Protein AF-A0AAV2MZD3-F1 (afdb_monomer_lite)

Foldseek 3Di:
DDDAAAQEDEDAPDLVVLQVSCCVFQVDGSLCVLLLLVVLLVDDPVPRDDGRYHAAHAQLNVLVVLLPDPLCVPPPDVVLSVLLSLLVLQLQQDQAPVSNLLSLLLSLLLQQAQAFQFAADDDPQGTNVSSSVVSVVSCVVVVRDDDDPPPPPCPDPPPPDPPDPPPPPPPVVDRPLLVVLCVSNVRSNDTPDRHDHGRPSHRVVSSVVVSSVSSNSSRRHNYSHPDSDGDHCVVVVVVVVCCCVVPPVVDDDDPVSSVVVVVVVVVVVVVVVVVVVVVVVVVVVVVVVVVVVVVVPD

Radius of gyration: 24.19 Å; chains: 1; bounding box: 64×65×63 Å

Structure (mmCIF, N/CA/C/O backbone):
data_AF-A0AAV2MZD3-F1
#
_entry.id   AF-A0AAV2MZD3-F1
#
loop_
_atom_site.group_PDB
_atom_site.id
_atom_site.type_symbol
_atom_site.label_atom_id
_atom_site.label_alt_id
_atom_site.label_comp_id
_atom_site.label_asym_id
_atom_site.label_entity_id
_atom_site.label_seq_id
_atom_site.pdbx_PDB_ins_code
_atom_site.Cartn_x
_atom_site.Cartn_y
_atom_site.Cartn_z
_atom_site.occupancy
_atom_site.B_iso_or_equiv
_atom_site.auth_seq_id
_atom_site.auth_comp_id
_atom_site.auth_asym_id
_atom_site.auth_atom_id
_atom_site.pdbx_PDB_model_num
ATOM 1 N N . MET A 1 1 ? 25.882 -5.722 -30.320 1.00 41.31 1 MET A N 1
ATOM 2 C CA . MET A 1 1 ? 25.749 -5.471 -28.869 1.00 41.31 1 MET A CA 1
ATOM 3 C C . MET A 1 1 ? 24.420 -4.775 -28.632 1.00 41.31 1 MET A C 1
ATOM 5 O O . MET A 1 1 ? 24.124 -3.848 -29.375 1.00 41.31 1 MET A O 1
ATOM 9 N N . GLY A 1 2 ? 23.600 -5.264 -27.700 1.00 67.31 2 GLY A N 1
ATOM 10 C CA . GLY A 1 2 ? 22.309 -4.649 -27.365 1.00 67.31 2 GLY A CA 1
ATOM 11 C C . GLY A 1 2 ? 22.465 -3.462 -26.412 1.00 67.31 2 GLY A C 1
ATOM 12 O O . GLY A 1 2 ? 23.508 -3.315 -25.776 1.00 67.31 2 GLY A O 1
ATOM 13 N N . ALA A 1 3 ? 21.433 -2.621 -26.319 1.00 75.44 3 ALA A N 1
ATOM 14 C CA . ALA A 1 3 ? 21.377 -1.562 -25.314 1.00 75.44 3 ALA A CA 1
ATOM 15 C C . ALA A 1 3 ? 21.432 -2.164 -23.891 1.00 75.44 3 ALA A C 1
ATOM 17 O O . ALA A 1 3 ? 20.870 -3.242 -23.670 1.00 75.44 3 ALA A O 1
ATOM 18 N N . PRO A 1 4 ? 22.104 -1.507 -22.926 1.00 84.56 4 PRO A N 1
ATOM 19 C CA . PRO A 1 4 ? 22.171 -1.993 -21.552 1.00 84.56 4 PRO A CA 1
ATOM 20 C C . PRO A 1 4 ? 20.783 -1.996 -20.902 1.00 84.56 4 PRO A C 1
ATOM 22 O O . PRO A 1 4 ? 19.946 -1.140 -21.201 1.00 84.56 4 PRO A O 1
ATOM 25 N N . LYS A 1 5 ? 20.548 -2.938 -19.979 1.00 88.19 5 LYS A N 1
ATOM 26 C CA . LYS A 1 5 ? 19.310 -2.968 -19.191 1.00 88.19 5 LYS A CA 1
ATOM 27 C C . LYS A 1 5 ? 19.167 -1.661 -18.392 1.00 88.19 5 LYS A C 1
ATOM 29 O O . LYS A 1 5 ? 20.151 -1.207 -17.797 1.00 88.19 5 LYS A O 1
ATOM 34 N N . PRO A 1 6 ? 17.974 -1.045 -18.354 1.00 88.94 6 PRO A N 1
ATOM 35 C CA . PRO A 1 6 ? 17.742 0.131 -17.526 1.00 88.94 6 PRO A CA 1
ATOM 36 C C . PRO A 1 6 ? 17.852 -0.238 -16.042 1.00 88.94 6 PRO A C 1
ATOM 38 O O . PRO A 1 6 ? 17.411 -1.302 -15.627 1.00 88.94 6 PRO A O 1
ATOM 41 N N . LYS A 1 7 ? 18.400 0.652 -15.209 1.00 87.06 7 LYS A N 1
ATOM 42 C CA . LYS A 1 7 ? 18.468 0.415 -13.751 1.00 87.06 7 LYS A CA 1
ATOM 43 C C . LYS A 1 7 ? 17.089 0.455 -13.090 1.00 87.06 7 LYS A C 1
ATOM 45 O O . LYS A 1 7 ? 16.844 -0.246 -12.113 1.00 87.06 7 LYS A O 1
ATOM 50 N N . GLN A 1 8 ? 16.202 1.289 -13.625 1.00 88.31 8 GLN A N 1
ATOM 51 C CA . GLN A 1 8 ? 14.839 1.476 -13.155 1.00 88.31 8 GLN A CA 1
ATOM 52 C C . GLN A 1 8 ? 13.925 1.771 -14.342 1.00 88.31 8 GLN A C 1
ATOM 54 O O . GLN A 1 8 ? 14.316 2.486 -15.266 1.00 88.31 8 GLN A O 1
ATOM 59 N N . VAL A 1 9 ? 12.701 1.259 -14.281 1.00 88.62 9 VAL A N 1
ATOM 60 C CA . VAL A 1 9 ? 11.607 1.582 -15.193 1.00 88.62 9 VAL A CA 1
ATOM 61 C C . VAL A 1 9 ? 10.419 2.059 -14.371 1.00 88.62 9 VAL A C 1
ATOM 63 O O . VAL A 1 9 ? 10.090 1.471 -13.342 1.00 88.62 9 VAL A O 1
ATOM 66 N N . VAL A 1 10 ? 9.788 3.136 -14.831 1.00 86.25 10 VAL A N 1
ATOM 67 C CA . VAL A 1 10 ? 8.536 3.661 -14.282 1.00 86.25 10 VAL A CA 1
ATOM 68 C C . VAL A 1 10 ? 7.456 3.450 -15.330 1.00 86.25 10 VAL A C 1
ATOM 70 O O . VAL A 1 10 ? 7.657 3.798 -16.492 1.00 86.25 10 VAL A O 1
ATOM 73 N N . CYS A 1 11 ? 6.328 2.880 -14.932 1.00 85.31 11 CYS A N 1
ATOM 74 C CA . CYS A 1 11 ? 5.183 2.669 -15.812 1.00 85.31 11 CYS A CA 1
ATOM 75 C C . CYS A 1 11 ? 3.874 2.980 -15.089 1.00 85.31 11 CYS A C 1
ATOM 77 O O . CYS A 1 11 ? 3.843 3.100 -13.864 1.00 85.31 11 CYS A O 1
ATOM 79 N N . ASP A 1 12 ? 2.794 3.129 -15.849 1.00 82.88 12 ASP A N 1
ATOM 80 C CA . ASP A 1 12 ? 1.453 3.149 -15.273 1.00 82.88 12 ASP A CA 1
ATOM 81 C C . ASP A 1 12 ? 1.120 1.787 -14.624 1.00 82.88 12 ASP A C 1
ATOM 83 O O . ASP A 1 12 ? 1.887 0.822 -14.691 1.00 82.88 12 ASP A O 1
ATOM 87 N N . PHE A 1 13 ? -0.044 1.678 -13.985 1.00 82.06 13 PHE A N 1
ATOM 88 C CA . PHE A 1 13 ? -0.451 0.429 -13.335 1.00 82.06 13 PHE A CA 1
ATOM 89 C C . PHE A 1 13 ? -1.022 -0.620 -14.321 1.00 82.06 13 PHE A C 1
ATOM 91 O O . PHE A 1 13 ? -1.832 -1.470 -13.942 1.00 82.06 13 PHE A O 1
ATOM 98 N N . SER A 1 14 ? -0.620 -0.573 -15.601 1.00 84.50 14 SER A N 1
ATOM 99 C CA . SER A 1 14 ? -1.002 -1.545 -16.629 1.00 84.50 14 SER A CA 1
ATOM 100 C C . SER A 1 14 ? -0.315 -2.887 -16.410 1.00 84.50 14 SER A C 1
ATOM 102 O O . SER A 1 14 ? 0.909 -3.021 -16.468 1.00 84.50 14 SER A O 1
ATOM 104 N N . ARG A 1 15 ? -1.125 -3.938 -16.258 1.00 84.06 15 ARG A N 1
ATOM 105 C CA . ARG A 1 15 ? -0.633 -5.314 -16.106 1.00 84.06 15 ARG A CA 1
ATOM 106 C C . ARG A 1 15 ? 0.210 -5.780 -17.286 1.00 84.06 15 ARG A C 1
ATOM 108 O O . ARG A 1 15 ? 1.222 -6.436 -17.070 1.00 84.06 15 ARG A O 1
ATOM 115 N N . ALA A 1 16 ? -0.173 -5.419 -18.510 1.00 84.44 16 ALA A N 1
ATOM 116 C CA . ALA A 1 16 ? 0.577 -5.800 -19.702 1.00 84.44 16 ALA A CA 1
ATOM 117 C C . ALA A 1 16 ? 1.992 -5.199 -19.690 1.00 84.44 16 ALA A C 1
ATOM 119 O O . ALA A 1 16 ? 2.958 -5.899 -19.995 1.00 84.44 16 ALA A O 1
ATOM 120 N N . LEU A 1 17 ? 2.121 -3.931 -19.277 1.00 87.00 17 LEU A N 1
ATOM 121 C CA . LEU A 1 17 ? 3.425 -3.279 -19.155 1.00 87.00 17 LEU A CA 1
ATOM 122 C C . LEU A 1 17 ? 4.250 -3.899 -18.029 1.00 87.00 17 LEU A C 1
ATOM 124 O O . LEU A 1 17 ? 5.398 -4.260 -18.266 1.00 87.00 17 LEU A O 1
ATOM 128 N N . LEU A 1 18 ? 3.668 -4.100 -16.845 1.00 89.44 18 LEU A N 1
ATOM 129 C CA . LEU A 1 18 ? 4.362 -4.719 -15.712 1.00 89.44 18 LEU A CA 1
ATOM 130 C C . LEU A 1 18 ? 4.900 -6.119 -16.053 1.00 89.44 18 LEU A C 1
ATOM 132 O O . LEU A 1 18 ? 6.071 -6.406 -15.794 1.00 89.44 18 LEU A O 1
ATOM 136 N N . CYS A 1 19 ? 4.084 -6.970 -16.684 1.00 88.62 19 CYS A N 1
ATOM 137 C CA . CYS A 1 19 ? 4.516 -8.293 -17.139 1.00 88.62 19 CYS A CA 1
ATOM 138 C C . CYS A 1 19 ? 5.635 -8.193 -18.185 1.00 88.62 19 CYS A C 1
ATOM 140 O O . CYS A 1 19 ? 6.659 -8.865 -18.052 1.00 88.62 19 CYS A O 1
ATOM 142 N N . GLY A 1 20 ? 5.471 -7.330 -19.194 1.00 87.50 20 GLY A N 1
ATOM 143 C CA . GLY A 1 20 ? 6.464 -7.140 -20.251 1.00 87.50 20 GLY A CA 1
ATOM 144 C C . GLY A 1 20 ? 7.811 -6.640 -19.722 1.00 87.50 20 GLY A C 1
ATOM 145 O O . GLY A 1 20 ? 8.848 -7.190 -20.080 1.00 87.50 20 GLY A O 1
ATOM 146 N N . ILE A 1 21 ? 7.801 -5.650 -18.826 1.00 91.00 21 ILE A N 1
ATOM 147 C CA . ILE A 1 21 ? 9.001 -5.079 -18.194 1.00 91.00 21 ILE A CA 1
ATOM 148 C C . ILE A 1 21 ? 9.708 -6.136 -17.338 1.00 91.00 21 ILE A C 1
ATOM 150 O O . ILE A 1 21 ? 10.925 -6.298 -17.444 1.00 91.00 21 ILE A O 1
ATOM 154 N N . SER A 1 22 ? 8.958 -6.874 -16.511 1.00 92.88 22 SER A N 1
ATOM 155 C CA . SER A 1 22 ? 9.524 -7.915 -15.647 1.00 92.88 22 SER A CA 1
ATOM 156 C C . SER A 1 22 ? 10.201 -9.022 -16.449 1.00 92.88 22 SER A C 1
ATOM 158 O O . SER A 1 22 ? 11.348 -9.375 -16.166 1.00 92.88 22 SER A O 1
ATOM 160 N N . LEU A 1 23 ? 9.539 -9.521 -17.494 1.00 91.94 23 LEU A N 1
ATOM 161 C CA . LEU A 1 23 ? 10.100 -10.554 -18.361 1.00 91.94 23 LEU A CA 1
ATOM 162 C C . LEU A 1 23 ? 11.313 -10.036 -19.142 1.00 91.94 23 LEU A C 1
ATOM 164 O O . LEU A 1 23 ? 12.361 -10.677 -19.132 1.00 91.94 23 LEU A O 1
ATOM 168 N N . ALA A 1 24 ? 11.202 -8.862 -19.769 1.00 90.56 24 ALA A N 1
ATOM 169 C CA . ALA A 1 24 ? 12.255 -8.319 -20.624 1.00 90.56 24 ALA A CA 1
ATOM 170 C C . ALA A 1 24 ? 13.539 -7.984 -19.855 1.00 90.56 24 ALA A C 1
ATOM 172 O O . ALA A 1 24 ? 14.641 -8.197 -20.365 1.00 90.56 24 ALA A O 1
ATOM 173 N N . PHE A 1 25 ? 13.414 -7.451 -18.637 1.00 92.69 25 PHE A N 1
ATOM 174 C CA . PHE A 1 25 ? 14.566 -6.915 -17.918 1.00 92.69 25 PHE A CA 1
ATOM 175 C C . PHE A 1 25 ? 15.008 -7.749 -16.718 1.00 92.69 25 PHE A C 1
ATOM 177 O O . PHE A 1 25 ? 16.208 -7.810 -16.455 1.00 92.69 25 PHE A O 1
ATOM 184 N N . ASN A 1 26 ? 14.098 -8.457 -16.049 1.00 91.00 26 ASN A N 1
ATOM 185 C CA . ASN A 1 26 ? 14.417 -9.272 -14.872 1.00 91.00 26 ASN A CA 1
ATOM 186 C C . ASN A 1 26 ? 14.347 -10.785 -15.125 1.00 91.00 26 ASN A C 1
ATOM 188 O O . ASN A 1 26 ? 14.691 -11.550 -14.228 1.00 91.00 26 ASN A O 1
ATOM 192 N N . ASN A 1 27 ? 13.936 -11.221 -16.324 1.00 92.19 27 ASN A N 1
ATOM 193 C CA . ASN A 1 27 ? 13.812 -12.634 -16.698 1.00 92.19 27 ASN A CA 1
ATOM 194 C C . ASN A 1 27 ? 12.954 -13.451 -15.710 1.00 92.19 27 ASN A C 1
ATOM 196 O O . ASN A 1 27 ? 13.280 -14.585 -15.365 1.00 92.19 27 ASN A O 1
ATOM 200 N N . GLN A 1 28 ? 11.871 -12.845 -15.223 1.00 92.19 28 GLN A N 1
ATOM 201 C CA . GLN A 1 28 ? 10.933 -13.470 -14.294 1.00 92.19 28 GLN A CA 1
ATOM 202 C C . GLN A 1 28 ? 9.526 -12.900 -14.466 1.00 92.19 28 GLN A C 1
ATOM 204 O O . GLN A 1 28 ? 9.356 -11.774 -14.949 1.00 92.19 28 GLN A O 1
ATOM 209 N N . THR A 1 29 ? 8.515 -13.663 -14.050 1.00 92.19 29 THR A N 1
ATOM 210 C CA . THR A 1 29 ? 7.134 -13.173 -14.011 1.00 92.19 29 THR A CA 1
ATOM 211 C C . THR A 1 29 ? 7.019 -12.020 -13.018 1.00 92.19 29 THR A C 1
ATOM 213 O O . THR A 1 29 ? 7.800 -11.910 -12.069 1.00 92.19 29 THR A O 1
ATOM 216 N N . ILE A 1 30 ? 6.021 -11.156 -13.209 1.00 91.44 30 ILE A N 1
ATOM 217 C CA . ILE A 1 30 ? 5.775 -10.061 -12.263 1.00 91.44 30 ILE A CA 1
ATOM 218 C C . ILE A 1 30 ? 5.437 -10.591 -10.859 1.00 91.44 30 ILE A C 1
ATOM 220 O O . ILE A 1 30 ? 5.775 -9.954 -9.868 1.00 91.44 30 ILE A O 1
ATOM 224 N N . LYS A 1 31 ? 4.822 -11.779 -10.766 1.00 89.31 31 LYS A N 1
ATOM 225 C CA . LYS A 1 31 ? 4.522 -12.449 -9.495 1.00 89.31 31 LYS A CA 1
ATOM 226 C C . LYS A 1 31 ? 5.806 -12.798 -8.747 1.00 89.31 31 LYS A C 1
ATOM 228 O O . LYS A 1 31 ? 5.973 -12.367 -7.611 1.00 89.31 31 LYS A O 1
ATOM 233 N N . SER A 1 32 ? 6.716 -13.523 -9.399 1.00 90.31 32 SER A N 1
ATOM 234 C CA . SER A 1 32 ? 8.012 -13.881 -8.814 1.00 90.31 32 SER A CA 1
ATOM 235 C C . SER A 1 32 ? 8.831 -12.642 -8.475 1.00 90.31 32 SER A C 1
ATOM 237 O O . SER A 1 32 ? 9.390 -12.576 -7.390 1.00 90.31 32 SER A O 1
ATOM 239 N N . TYR A 1 33 ? 8.809 -11.615 -9.334 1.00 92.25 33 TYR A N 1
ATOM 240 C CA . TYR A 1 33 ? 9.487 -10.347 -9.064 1.00 92.25 33 TYR A CA 1
ATOM 241 C C . TYR A 1 33 ? 9.021 -9.704 -7.755 1.00 92.25 33 TYR A C 1
ATOM 243 O O . TYR A 1 33 ? 9.845 -9.260 -6.954 1.00 92.25 33 TYR A O 1
ATOM 251 N N . VAL A 1 34 ? 7.706 -9.622 -7.542 1.00 92.12 34 VAL A N 1
ATOM 252 C CA . VAL A 1 34 ? 7.133 -8.990 -6.349 1.00 92.12 34 VAL A CA 1
ATOM 253 C C . VAL A 1 34 ? 7.434 -9.809 -5.095 1.00 92.12 34 VAL A C 1
ATOM 255 O O . VAL A 1 34 ? 7.839 -9.229 -4.088 1.00 92.12 34 VAL A O 1
ATOM 258 N N . ASP A 1 35 ? 7.300 -11.134 -5.166 1.00 90.62 35 ASP A N 1
ATOM 259 C CA . ASP A 1 35 ? 7.577 -12.021 -4.033 1.00 90.62 35 ASP A CA 1
ATOM 260 C C . ASP A 1 35 ? 9.069 -12.017 -3.663 1.00 90.62 35 ASP A C 1
ATOM 262 O O . ASP A 1 35 ? 9.425 -11.824 -2.503 1.00 90.62 35 ASP A O 1
ATOM 266 N N . ASP A 1 36 ? 9.967 -12.098 -4.648 1.00 89.69 36 ASP A N 1
ATOM 267 C CA . ASP A 1 36 ? 11.413 -11.969 -4.439 1.00 89.69 36 ASP A CA 1
ATOM 268 C C . ASP A 1 36 ? 11.780 -10.604 -3.856 1.00 89.69 36 ASP A C 1
ATOM 270 O O . ASP A 1 36 ? 12.617 -10.519 -2.951 1.00 89.69 36 ASP A O 1
ATOM 274 N N . SER A 1 37 ? 11.136 -9.535 -4.337 1.00 89.88 37 SER A N 1
ATOM 275 C CA . SER A 1 37 ? 11.336 -8.187 -3.802 1.00 89.88 37 SER A CA 1
ATOM 276 C C . SER A 1 37 ? 10.936 -8.130 -2.333 1.00 89.88 37 SER A C 1
ATOM 278 O O . SER A 1 37 ? 11.718 -7.651 -1.517 1.00 89.88 37 SER A O 1
ATOM 280 N N . PHE A 1 38 ? 9.769 -8.667 -1.974 1.00 91.44 38 PHE A N 1
ATOM 281 C CA . PHE A 1 38 ? 9.307 -8.747 -0.590 1.00 91.44 38 PHE A CA 1
ATOM 282 C C . PHE A 1 38 ? 10.254 -9.578 0.286 1.00 91.44 38 PHE A C 1
ATOM 284 O O . PHE A 1 38 ? 10.741 -9.102 1.313 1.00 91.44 38 PHE A O 1
ATOM 291 N N . ASN A 1 39 ? 10.614 -10.783 -0.158 1.00 88.94 39 ASN A N 1
ATOM 292 C CA . ASN A 1 39 ? 11.535 -11.671 0.550 1.00 88.94 39 ASN A CA 1
ATOM 293 C C . ASN A 1 39 ? 12.917 -11.028 0.754 1.00 88.94 39 ASN A C 1
ATOM 295 O O . ASN A 1 39 ? 13.556 -11.234 1.789 1.00 88.94 39 ASN A O 1
ATOM 299 N N . ALA A 1 40 ? 13.392 -10.225 -0.201 1.00 86.31 40 ALA A N 1
ATOM 300 C CA . ALA A 1 40 ? 14.636 -9.476 -0.062 1.00 86.31 40 ALA A CA 1
ATOM 301 C C . ALA A 1 40 ? 14.550 -8.390 1.026 1.00 86.31 40 ALA A C 1
ATOM 303 O O . ALA A 1 40 ? 15.546 -8.150 1.710 1.00 86.31 40 ALA A O 1
ATOM 304 N N . MET A 1 41 ? 13.386 -7.767 1.247 1.00 85.19 41 MET A N 1
ATOM 305 C CA . MET A 1 41 ? 13.201 -6.758 2.305 1.00 85.19 41 MET A CA 1
ATOM 306 C C . MET A 1 41 ? 13.380 -7.349 3.703 1.00 85.19 41 MET A C 1
ATOM 308 O O . MET A 1 41 ? 13.968 -6.696 4.567 1.00 85.19 41 MET A O 1
ATOM 312 N N . LEU A 1 42 ? 12.930 -8.592 3.896 1.00 82.88 42 LEU A N 1
ATOM 313 C CA . LEU A 1 42 ? 13.018 -9.319 5.165 1.00 82.88 42 LEU A CA 1
ATOM 314 C C . LEU A 1 42 ? 14.444 -9.784 5.495 1.00 82.88 42 LEU A C 1
ATOM 316 O O . LEU A 1 42 ? 14.751 -10.096 6.644 1.00 82.88 42 LEU A O 1
ATOM 320 N N . ARG A 1 43 ? 15.337 -9.830 4.499 1.00 80.62 43 ARG A N 1
ATOM 321 C CA . ARG A 1 43 ? 16.731 -10.236 4.697 1.00 80.62 43 ARG A CA 1
ATOM 322 C C . ARG A 1 43 ? 17.592 -9.074 5.208 1.00 80.62 43 ARG A C 1
ATOM 324 O O . ARG A 1 43 ? 17.372 -7.920 4.811 1.00 80.62 43 ARG A O 1
ATOM 331 N N . PRO A 1 44 ? 18.643 -9.371 6.000 1.00 71.69 44 PRO A N 1
ATOM 332 C CA . PRO A 1 44 ? 19.675 -8.396 6.340 1.00 71.69 44 PRO A CA 1
ATOM 333 C C . PRO A 1 44 ? 20.261 -7.748 5.078 1.00 71.69 44 PRO A C 1
ATOM 335 O O . PRO A 1 44 ? 20.437 -8.416 4.057 1.00 71.69 44 PRO A O 1
ATOM 338 N N . PHE A 1 45 ? 20.598 -6.456 5.153 1.00 63.62 45 PHE A N 1
ATOM 339 C CA . PHE A 1 45 ? 21.007 -5.630 4.004 1.00 63.62 45 PHE A CA 1
ATOM 340 C C . PHE A 1 45 ? 22.099 -6.257 3.112 1.00 63.62 45 PHE A C 1
ATOM 342 O O . PHE A 1 45 ? 22.054 -6.092 1.896 1.00 63.62 45 PHE A O 1
ATOM 349 N N . GLY A 1 46 ? 23.041 -7.014 3.686 1.00 59.03 46 GLY A N 1
ATOM 350 C CA . GLY A 1 46 ? 24.146 -7.646 2.951 1.00 59.03 46 GLY A CA 1
ATOM 351 C C . GLY A 1 46 ? 23.790 -8.908 2.151 1.00 59.03 46 GLY A C 1
ATOM 352 O O . GLY A 1 46 ? 24.605 -9.356 1.354 1.00 59.03 46 GLY A O 1
ATOM 353 N N . ALA A 1 47 ? 22.595 -9.481 2.332 1.00 62.72 47 ALA A N 1
ATOM 354 C CA . ALA A 1 47 ? 22.165 -10.727 1.679 1.00 62.72 47 ALA A CA 1
ATOM 355 C C . ALA A 1 47 ? 21.076 -10.515 0.606 1.00 62.72 47 ALA A C 1
ATOM 357 O O . ALA A 1 47 ? 20.474 -11.476 0.115 1.00 62.72 47 ALA A O 1
ATOM 358 N N . ARG A 1 48 ? 20.779 -9.254 0.263 1.00 69.06 48 ARG A N 1
ATOM 359 C CA . ARG A 1 48 ? 19.711 -8.893 -0.676 1.00 69.06 48 ARG A CA 1
ATOM 360 C C . ARG A 1 48 ? 20.175 -9.083 -2.117 1.00 69.06 48 ARG A C 1
ATOM 362 O O . ARG A 1 48 ? 20.975 -8.297 -2.624 1.00 69.06 48 ARG A O 1
ATOM 369 N N . LYS A 1 49 ? 19.637 -10.094 -2.802 1.00 70.12 49 LYS A N 1
ATOM 370 C CA . LYS A 1 49 ? 19.753 -10.187 -4.262 1.00 70.12 49 LYS A CA 1
ATOM 371 C C . LYS A 1 49 ? 18.890 -9.082 -4.867 1.00 70.12 49 LYS A C 1
ATOM 373 O O . LYS A 1 49 ? 17.681 -9.067 -4.661 1.00 70.12 49 LYS A O 1
ATOM 378 N N . ARG A 1 50 ? 19.516 -8.131 -5.559 1.00 75.25 50 ARG A N 1
ATOM 379 C CA . ARG A 1 50 ? 18.797 -7.033 -6.213 1.00 75.25 50 ARG A CA 1
ATOM 380 C C . ARG A 1 50 ? 18.240 -7.488 -7.559 1.00 75.25 50 ARG A C 1
ATOM 382 O O . ARG A 1 50 ? 18.906 -8.283 -8.226 1.00 75.25 50 ARG A O 1
ATOM 389 N N . PRO A 1 51 ? 17.067 -6.981 -7.967 1.00 86.31 51 PRO A N 1
ATOM 390 C CA . PRO A 1 51 ? 16.624 -7.138 -9.342 1.00 86.31 51 PRO A CA 1
ATOM 391 C C . PRO A 1 51 ? 17.596 -6.428 -10.293 1.00 86.31 51 PRO A C 1
ATOM 393 O O . PRO A 1 51 ? 18.200 -5.414 -9.931 1.00 86.31 51 PRO A O 1
ATOM 396 N N . ASP A 1 52 ? 17.715 -6.948 -11.514 1.00 89.12 52 ASP A N 1
ATOM 397 C CA . ASP A 1 52 ? 18.508 -6.325 -12.583 1.00 89.12 52 ASP A CA 1
ATOM 398 C C . ASP A 1 52 ? 17.953 -4.939 -12.941 1.00 89.12 52 ASP A C 1
ATOM 400 O O . ASP A 1 52 ? 18.701 -3.992 -13.193 1.00 89.12 52 ASP A O 1
ATOM 404 N N . THR A 1 53 ? 16.624 -4.825 -12.935 1.00 90.56 53 THR A N 1
ATOM 405 C CA . THR A 1 53 ? 15.884 -3.601 -13.214 1.00 90.56 53 THR A CA 1
ATOM 406 C C . THR A 1 53 ? 14.783 -3.426 -12.187 1.00 90.56 53 THR A C 1
ATOM 408 O O . THR A 1 53 ? 13.867 -4.239 -12.078 1.00 90.56 53 THR A O 1
ATOM 411 N N . ILE A 1 54 ? 14.829 -2.310 -11.475 1.00 90.19 54 ILE A N 1
ATOM 412 C CA . ILE A 1 54 ? 13.762 -1.899 -10.572 1.00 90.19 54 ILE A CA 1
ATOM 413 C C . ILE A 1 54 ? 12.514 -1.533 -11.382 1.00 90.19 54 ILE A C 1
ATOM 415 O O . ILE A 1 54 ? 12.584 -0.714 -12.297 1.00 90.19 54 ILE A O 1
ATOM 419 N N . ILE A 1 55 ? 11.361 -2.067 -10.998 1.00 91.12 55 ILE A N 1
ATOM 420 C CA . ILE A 1 55 ? 10.059 -1.705 -11.564 1.00 91.12 55 ILE A CA 1
ATOM 421 C C . ILE A 1 55 ? 9.324 -0.805 -10.575 1.00 91.12 55 ILE A C 1
ATOM 423 O O . ILE A 1 55 ? 9.148 -1.186 -9.419 1.00 91.12 55 ILE A O 1
ATOM 427 N N . ARG A 1 56 ? 8.882 0.371 -11.031 1.00 89.69 56 ARG A N 1
ATOM 428 C CA . ARG A 1 56 ? 8.028 1.279 -10.261 1.00 89.69 56 ARG A CA 1
ATOM 429 C C . ARG A 1 56 ? 6.743 1.612 -11.000 1.00 89.69 56 ARG A C 1
ATOM 431 O O . ARG A 1 56 ? 6.721 1.758 -12.222 1.00 89.69 56 ARG A O 1
ATOM 438 N N . VAL A 1 57 ? 5.688 1.777 -10.222 1.00 89.31 57 VAL A N 1
ATOM 439 C CA . VAL A 1 57 ? 4.382 2.238 -10.679 1.00 89.31 57 VAL A CA 1
ATOM 440 C C . VAL A 1 57 ? 4.272 3.736 -10.447 1.00 89.31 57 VAL A C 1
ATOM 442 O O . VAL A 1 57 ? 4.738 4.258 -9.433 1.00 89.31 57 VAL A O 1
ATOM 445 N N . ASP A 1 58 ? 3.646 4.419 -11.394 1.00 85.12 58 ASP A N 1
ATOM 446 C CA . ASP A 1 58 ? 3.282 5.816 -11.252 1.00 85.12 58 ASP A CA 1
ATOM 447 C C . ASP A 1 58 ? 2.272 6.003 -10.106 1.00 85.12 58 ASP A C 1
ATOM 449 O O . ASP A 1 58 ? 1.161 5.462 -10.111 1.00 85.12 58 ASP A O 1
ATOM 453 N N . VAL A 1 59 ? 2.674 6.806 -9.121 1.00 83.75 59 VAL A N 1
ATOM 454 C CA . VAL A 1 59 ? 1.876 7.102 -7.928 1.00 83.75 59 VAL A CA 1
ATOM 455 C C . VAL A 1 59 ? 0.590 7.858 -8.265 1.00 83.75 59 VAL A C 1
ATOM 457 O O . VAL A 1 59 ? -0.453 7.557 -7.690 1.00 83.75 59 VAL A O 1
ATOM 460 N N . ALA A 1 60 ? 0.623 8.816 -9.192 1.00 82.88 60 ALA A N 1
ATOM 461 C CA . ALA A 1 60 ? -0.567 9.557 -9.595 1.00 82.88 60 ALA A CA 1
ATOM 462 C C . ALA A 1 60 ? -1.589 8.618 -10.243 1.00 82.88 60 ALA A C 1
ATOM 464 O O . ALA A 1 60 ? -2.762 8.655 -9.875 1.00 82.88 60 ALA A O 1
ATOM 465 N N . HIS A 1 61 ? -1.148 7.702 -11.110 1.00 82.94 61 HIS A N 1
ATOM 466 C CA . HIS A 1 61 ? -2.011 6.660 -11.666 1.00 82.94 61 HIS A CA 1
ATOM 467 C C . HIS A 1 61 ? -2.577 5.730 -10.589 1.00 82.94 61 HIS A C 1
ATOM 469 O O . HIS A 1 61 ? -3.765 5.398 -10.640 1.00 82.94 61 HIS A O 1
ATOM 475 N N . LEU A 1 62 ? -1.770 5.332 -9.599 1.00 86.62 62 LEU A N 1
ATOM 476 C CA . LEU A 1 62 ? -2.243 4.525 -8.473 1.00 86.62 62 LEU A CA 1
ATOM 477 C C . LEU A 1 62 ? -3.331 5.255 -7.676 1.00 86.62 62 LEU A C 1
ATOM 479 O O . LEU A 1 62 ? -4.397 4.688 -7.446 1.00 86.62 62 LEU A O 1
ATOM 483 N N . ILE A 1 63 ? -3.086 6.504 -7.271 1.00 86.56 63 ILE A N 1
ATOM 484 C CA . ILE A 1 63 ? -4.035 7.308 -6.486 1.00 86.56 63 ILE A CA 1
ATOM 485 C C . ILE A 1 63 ? -5.303 7.593 -7.299 1.00 86.56 63 ILE A C 1
ATOM 487 O O . ILE A 1 63 ? -6.417 7.461 -6.795 1.00 86.56 63 ILE A O 1
ATOM 491 N N . HIS A 1 64 ? -5.159 7.886 -8.589 1.00 84.75 64 HIS A N 1
ATOM 492 C CA . HIS A 1 64 ? -6.271 8.083 -9.514 1.00 84.75 64 HIS A CA 1
ATOM 493 C C . HIS A 1 64 ? -7.127 6.813 -9.678 1.00 84.75 64 HIS A C 1
ATOM 495 O O . HIS A 1 64 ? -8.360 6.895 -9.717 1.00 84.75 64 HIS A O 1
ATOM 501 N N . ALA A 1 65 ? -6.500 5.633 -9.730 1.00 87.19 65 ALA A N 1
ATOM 502 C CA . ALA A 1 65 ? -7.198 4.351 -9.721 1.00 87.19 65 ALA A CA 1
ATOM 503 C C . ALA A 1 65 ? -7.872 4.084 -8.366 1.00 87.19 65 ALA A C 1
ATOM 505 O O . ALA A 1 65 ? -9.029 3.663 -8.333 1.00 87.19 65 ALA A O 1
ATOM 506 N N . ALA A 1 66 ? -7.189 4.380 -7.255 1.00 89.44 66 ALA A N 1
ATOM 507 C CA . ALA A 1 66 ? -7.727 4.251 -5.905 1.00 89.44 66 ALA A CA 1
ATOM 508 C C . ALA A 1 66 ? -8.993 5.085 -5.713 1.00 89.44 66 ALA A C 1
ATOM 510 O O . ALA A 1 66 ? -9.988 4.567 -5.216 1.00 89.44 66 ALA A O 1
ATOM 511 N N . CYS A 1 67 ? -9.023 6.324 -6.208 1.00 88.06 67 CYS A N 1
ATOM 512 C CA . CYS A 1 67 ? -10.201 7.193 -6.183 1.00 88.06 67 CYS A CA 1
ATOM 513 C C . CYS A 1 67 ? -11.429 6.634 -6.930 1.00 88.06 67 CYS A C 1
ATOM 515 O O . CYS A 1 67 ? -12.530 7.152 -6.724 1.00 88.06 67 CYS A O 1
ATOM 517 N N . ARG A 1 68 ? -11.271 5.601 -7.770 1.00 88.75 68 ARG A N 1
ATOM 518 C CA . ARG A 1 68 ? -12.338 4.980 -8.580 1.00 88.75 68 ARG A CA 1
ATOM 519 C C . ARG A 1 68 ? -12.705 3.561 -8.159 1.00 88.75 68 ARG A C 1
ATOM 521 O O . ARG A 1 68 ? -13.495 2.909 -8.837 1.00 88.75 68 ARG A O 1
ATOM 528 N N . TRP A 1 69 ? -12.159 3.054 -7.056 1.00 90.56 69 TRP A N 1
ATOM 529 C CA . TRP A 1 69 ? -12.529 1.722 -6.585 1.00 90.56 69 TRP A CA 1
ATOM 530 C C . TRP A 1 69 ? -14.034 1.599 -6.333 1.00 90.56 69 TRP A C 1
ATOM 532 O O . TRP A 1 69 ? -14.700 2.498 -5.820 1.00 90.56 69 TRP A O 1
ATOM 542 N N . ASN A 1 70 ? -14.584 0.437 -6.670 1.00 89.94 70 ASN A N 1
ATOM 543 C CA . ASN A 1 70 ? -16.019 0.190 -6.575 1.00 89.94 70 ASN A CA 1
ATOM 544 C C . ASN A 1 70 ? -16.551 0.182 -5.126 1.00 89.94 70 ASN A C 1
ATOM 546 O O . ASN A 1 70 ? -17.763 0.297 -4.932 1.00 89.94 70 ASN A O 1
ATOM 550 N N . CYS A 1 71 ? -15.681 0.103 -4.110 1.00 89.75 71 CYS A N 1
ATOM 551 C CA . CYS A 1 71 ? -16.066 0.237 -2.705 1.00 89.75 71 CYS A CA 1
ATOM 552 C C . CYS A 1 71 ? -16.657 1.617 -2.379 1.00 89.75 71 CYS A C 1
ATOM 554 O O . CYS A 1 71 ? -17.419 1.718 -1.420 1.00 89.75 71 CYS A O 1
ATOM 556 N N . TRP A 1 72 ? -16.385 2.646 -3.192 1.00 91.50 72 TRP A N 1
ATOM 557 C CA . TRP A 1 72 ? -16.899 4.004 -2.988 1.00 91.50 72 TRP A CA 1
ATOM 558 C C . TRP A 1 72 ? -18.351 4.195 -3.421 1.00 91.50 72 TRP A C 1
ATOM 560 O O . TRP A 1 72 ? -18.996 5.114 -2.930 1.00 91.50 72 TRP A O 1
ATOM 570 N N . LYS A 1 73 ? -18.896 3.319 -4.281 1.00 86.50 73 LYS A N 1
ATOM 571 C CA . LYS A 1 73 ? -20.236 3.481 -4.888 1.00 86.50 73 LYS A CA 1
ATOM 572 C C . LYS A 1 73 ? -21.368 3.663 -3.869 1.00 86.50 73 LYS A C 1
ATOM 574 O O . LYS A 1 73 ? -22.393 4.248 -4.190 1.00 86.50 73 LYS A O 1
ATOM 579 N N . PHE A 1 74 ? -21.194 3.151 -2.650 1.00 80.75 74 PHE A N 1
ATOM 580 C CA . PHE A 1 74 ? -22.203 3.197 -1.585 1.00 80.75 74 PHE A CA 1
ATOM 581 C C . PHE A 1 74 ? -21.787 4.061 -0.388 1.00 80.75 74 PHE A C 1
ATOM 583 O O . PHE A 1 74 ? -22.480 4.083 0.630 1.00 80.75 74 PHE A O 1
ATOM 590 N N . VAL A 1 75 ? -20.652 4.756 -0.482 1.00 87.44 75 VAL A N 1
ATOM 591 C CA . VAL A 1 75 ? -20.152 5.621 0.586 1.00 87.44 75 VAL A CA 1
ATOM 592 C C . VAL A 1 75 ? -20.870 6.963 0.501 1.00 87.44 75 VAL A C 1
ATOM 594 O O . VAL A 1 75 ? -20.666 7.732 -0.431 1.00 87.44 75 VAL A O 1
ATOM 597 N N . ARG A 1 76 ? -21.727 7.241 1.489 1.00 83.06 76 ARG A N 1
ATOM 598 C CA . ARG A 1 76 ? -22.528 8.477 1.541 1.00 83.06 76 ARG A CA 1
ATOM 599 C C . ARG A 1 76 ? -21.698 9.712 1.877 1.00 83.06 76 ARG A C 1
ATOM 601 O O . ARG A 1 76 ? -21.984 10.797 1.387 1.00 83.06 76 ARG A O 1
ATOM 608 N N . HIS A 1 77 ? -20.698 9.547 2.739 1.00 87.00 77 HIS A N 1
ATOM 609 C CA . HIS A 1 77 ? -19.877 10.645 3.230 1.00 87.00 77 HIS A CA 1
ATOM 610 C C . HIS A 1 77 ? -18.530 10.645 2.525 1.00 87.00 77 HIS A C 1
ATOM 612 O O . HIS A 1 77 ? -17.702 9.758 2.730 1.00 87.00 77 HIS A O 1
ATOM 618 N N . TYR A 1 78 ? -18.312 11.677 1.718 1.00 87.69 78 TYR A N 1
ATOM 619 C CA . TYR A 1 78 ? -17.088 11.863 0.952 1.00 87.69 78 TYR A CA 1
ATOM 620 C C . TYR A 1 78 ? -15.814 11.838 1.818 1.00 87.69 78 TYR A C 1
ATOM 622 O O . TYR A 1 78 ? -14.797 11.279 1.410 1.00 87.69 78 TYR A O 1
ATOM 630 N N . SER A 1 79 ? -15.898 12.334 3.055 1.00 88.88 79 SER A N 1
ATOM 631 C CA . SER A 1 79 ? -14.803 12.317 4.032 1.00 88.88 79 SER A CA 1
ATOM 632 C C . SER A 1 79 ? -14.248 10.916 4.322 1.00 88.88 79 SER A C 1
ATOM 634 O O . SER A 1 79 ? -13.063 10.778 4.611 1.00 88.88 79 SER A O 1
ATOM 636 N N . ILE A 1 80 ? -15.065 9.862 4.200 1.00 92.81 80 ILE A N 1
ATOM 637 C CA . ILE A 1 80 ? -14.622 8.470 4.378 1.00 92.81 80 ILE A CA 1
ATOM 638 C C . ILE A 1 80 ? -13.692 8.066 3.227 1.00 92.81 80 ILE A C 1
ATOM 640 O O . ILE A 1 80 ? -12.623 7.500 3.454 1.00 92.81 80 ILE A O 1
ATOM 644 N N . LYS A 1 81 ? -14.070 8.397 1.984 1.00 93.00 81 LYS A N 1
ATOM 645 C CA . LYS A 1 81 ? -13.223 8.181 0.801 1.00 93.00 81 LYS A CA 1
ATOM 646 C C . LYS A 1 81 ? -11.922 8.967 0.934 1.00 93.00 81 LYS A C 1
ATOM 648 O O . LYS A 1 81 ? -10.850 8.409 0.722 1.00 93.00 81 LYS A O 1
ATOM 653 N N . GLU A 1 82 ? -12.014 10.240 1.306 1.00 91.44 82 GLU A N 1
ATOM 654 C CA . GLU A 1 82 ? -10.855 11.113 1.485 1.00 91.44 82 GLU A CA 1
ATOM 655 C C . GLU A 1 82 ? -9.867 10.548 2.513 1.00 91.44 82 GLU A C 1
ATOM 657 O O . GLU A 1 82 ? -8.674 10.440 2.221 1.00 91.44 82 GLU A O 1
ATOM 662 N N . PHE A 1 83 ? -10.364 10.117 3.675 1.00 94.31 83 PHE A N 1
ATOM 663 C CA . PHE A 1 83 ? -9.557 9.484 4.715 1.00 94.31 83 PHE A CA 1
ATOM 664 C C . PHE A 1 83 ? -8.798 8.258 4.187 1.00 94.31 83 PHE A C 1
ATOM 666 O O . PHE A 1 83 ? -7.577 8.173 4.327 1.00 94.31 83 PHE A O 1
ATOM 673 N N . TYR A 1 84 ? -9.488 7.326 3.523 1.00 96.38 84 TYR A N 1
ATOM 674 C CA . TYR A 1 84 ? -8.858 6.092 3.050 1.00 96.38 84 TYR A CA 1
ATOM 675 C C . TYR A 1 84 ? -7.903 6.293 1.878 1.00 96.38 84 TYR A C 1
ATOM 677 O O . TYR A 1 84 ? -6.856 5.646 1.826 1.00 96.38 84 TYR A O 1
ATOM 685 N N . VAL A 1 85 ? -8.208 7.208 0.958 1.00 92.88 85 VAL A N 1
ATOM 686 C CA . VAL A 1 85 ? -7.273 7.552 -0.121 1.00 92.88 85 VAL A CA 1
ATOM 687 C C . VAL A 1 85 ? -6.016 8.212 0.452 1.00 92.88 85 VAL A C 1
ATOM 689 O O . VAL A 1 85 ? -4.912 7.902 0.006 1.00 92.88 85 VAL A O 1
ATOM 692 N N . ARG A 1 86 ? -6.141 9.046 1.492 1.00 92.19 86 ARG A N 1
ATOM 693 C CA . ARG A 1 86 ? -4.978 9.588 2.211 1.00 92.19 86 ARG A CA 1
ATOM 694 C C . ARG A 1 86 ? -4.179 8.510 2.942 1.00 92.19 86 ARG A C 1
ATOM 696 O O . ARG A 1 86 ? -2.959 8.601 2.961 1.00 92.19 86 ARG A O 1
ATOM 703 N N . CYS A 1 87 ? -4.818 7.461 3.460 1.00 96.19 87 CYS A N 1
ATOM 704 C CA . CYS A 1 87 ? -4.103 6.303 4.010 1.00 96.19 87 CYS A CA 1
ATOM 705 C C . CYS A 1 87 ? -3.299 5.550 2.931 1.00 96.19 87 CYS A C 1
ATOM 707 O O . CYS A 1 87 ? -2.186 5.105 3.195 1.00 96.19 87 CYS A O 1
ATOM 709 N N . ILE A 1 88 ? -3.815 5.440 1.700 1.00 95.38 88 ILE A N 1
ATOM 710 C CA . ILE A 1 88 ? -3.051 4.888 0.562 1.00 95.38 88 ILE A CA 1
ATOM 711 C C . ILE A 1 88 ? -1.859 5.783 0.226 1.00 95.38 88 ILE A C 1
ATOM 713 O O . ILE A 1 88 ? -0.754 5.279 0.046 1.00 95.38 88 ILE A O 1
ATOM 717 N N . ALA A 1 89 ? -2.053 7.100 0.186 1.00 90.81 89 ALA A N 1
ATOM 718 C CA . ALA A 1 89 ? -0.957 8.038 -0.036 1.00 90.81 89 ALA A CA 1
ATOM 719 C C . ALA A 1 89 ? 0.106 7.964 1.081 1.00 90.81 89 ALA A C 1
ATOM 721 O O . ALA A 1 89 ? 1.293 7.928 0.774 1.00 90.81 89 ALA A O 1
ATOM 722 N N . LEU A 1 90 ? -0.297 7.820 2.350 1.00 91.31 90 LEU A N 1
ATOM 723 C CA . LEU A 1 90 ? 0.634 7.551 3.453 1.00 91.31 90 LEU A CA 1
ATOM 724 C C . LEU A 1 90 ? 1.470 6.289 3.207 1.00 91.31 90 LEU A C 1
ATOM 726 O O . LEU A 1 90 ? 2.684 6.317 3.381 1.00 91.31 90 LEU A O 1
ATOM 730 N N . MET A 1 91 ? 0.831 5.192 2.784 1.00 95.00 91 MET A N 1
ATOM 731 C CA . MET A 1 91 ? 1.521 3.936 2.472 1.00 95.00 91 MET A CA 1
ATOM 732 C C . MET A 1 91 ? 2.535 4.097 1.330 1.00 95.00 91 MET A C 1
ATOM 734 O O . MET A 1 91 ? 3.606 3.494 1.375 1.00 95.00 91 MET A O 1
ATOM 738 N N . VAL A 1 92 ? 2.221 4.909 0.316 1.00 90.88 92 VAL A N 1
ATOM 739 C CA . VAL A 1 92 ? 3.149 5.224 -0.784 1.00 90.88 92 VAL A CA 1
ATOM 740 C C . VAL A 1 92 ? 4.411 5.918 -0.267 1.00 90.88 92 VAL A C 1
ATOM 742 O O . VAL A 1 92 ? 5.506 5.606 -0.738 1.00 90.88 92 VAL A O 1
ATOM 745 N N . GLU A 1 93 ? 4.266 6.828 0.698 1.00 87.25 93 GLU A N 1
ATOM 746 C CA . GLU A 1 93 ? 5.367 7.600 1.289 1.00 87.25 93 GLU A CA 1
ATOM 747 C C . GLU A 1 93 ? 6.251 6.804 2.258 1.00 87.25 93 GLU A C 1
ATOM 749 O O . GLU A 1 93 ? 7.336 7.257 2.627 1.00 87.25 93 GLU A O 1
ATOM 754 N N . CYS A 1 94 ? 5.836 5.603 2.665 1.00 89.00 94 CYS A N 1
ATOM 755 C CA . CYS A 1 94 ? 6.636 4.774 3.554 1.00 89.00 94 CYS A CA 1
ATOM 756 C C . CYS A 1 94 ? 7.989 4.400 2.919 1.00 89.00 94 CYS A C 1
ATOM 758 O O . CYS A 1 94 ? 8.073 3.861 1.811 1.00 89.00 94 CYS A O 1
ATOM 760 N N . LEU A 1 95 ? 9.066 4.638 3.674 1.00 86.06 95 LEU A N 1
ATOM 761 C CA . LEU A 1 95 ? 10.439 4.274 3.297 1.00 86.06 95 LEU A CA 1
ATOM 762 C C . LEU A 1 95 ? 10.915 2.985 3.977 1.00 86.06 95 LEU A C 1
ATOM 764 O O . LEU A 1 95 ? 11.816 2.305 3.487 1.00 86.06 95 LEU A O 1
ATOM 768 N N . SER A 1 96 ? 10.314 2.638 5.117 1.00 88.25 96 SER A N 1
ATOM 769 C CA . SER A 1 96 ? 10.660 1.442 5.882 1.00 88.25 96 SER A CA 1
ATOM 770 C C . SER A 1 96 ? 9.503 0.453 5.905 1.00 88.25 96 SER A C 1
ATOM 772 O O . SER A 1 96 ? 8.334 0.839 5.894 1.00 88.25 96 SER A O 1
ATOM 774 N N . PHE A 1 97 ? 9.841 -0.834 5.973 1.00 90.62 97 PHE A N 1
ATOM 775 C CA . PHE A 1 97 ? 8.840 -1.893 6.042 1.00 90.62 97 PHE A CA 1
ATOM 776 C C . PHE A 1 97 ? 8.021 -1.818 7.334 1.00 90.62 97 PHE A C 1
ATOM 778 O O . PHE A 1 97 ? 6.814 -2.009 7.297 1.00 90.62 97 PHE A O 1
ATOM 785 N N . SER A 1 98 ? 8.658 -1.456 8.453 1.00 91.56 98 SER A N 1
ATOM 786 C CA . SER A 1 98 ? 7.982 -1.263 9.742 1.00 91.56 98 SER A CA 1
ATOM 787 C C . SER A 1 98 ? 6.936 -0.144 9.682 1.00 91.56 98 SER A C 1
ATOM 789 O O . SER A 1 98 ? 5.801 -0.330 10.118 1.00 91.56 98 SER A O 1
ATOM 791 N N . ASP A 1 99 ? 7.285 0.995 9.076 1.00 92.06 99 ASP A N 1
ATOM 792 C CA . ASP A 1 99 ? 6.353 2.114 8.896 1.00 92.06 99 ASP A CA 1
ATOM 793 C C . ASP A 1 99 ? 5.182 1.719 7.984 1.00 92.06 99 ASP A C 1
ATOM 795 O O . ASP A 1 99 ? 4.023 1.896 8.349 1.00 92.06 99 ASP A O 1
ATOM 799 N N . PHE A 1 100 ? 5.469 1.074 6.849 1.00 94.88 100 PHE A N 1
ATOM 800 C CA . PHE A 1 100 ? 4.431 0.561 5.953 1.00 94.88 100 PHE A CA 1
ATOM 801 C C . PHE A 1 100 ? 3.495 -0.424 6.658 1.00 94.88 100 PHE A C 1
ATOM 803 O O . PHE A 1 100 ? 2.274 -0.294 6.570 1.00 94.88 100 PHE A O 1
ATOM 810 N N . GLN A 1 101 ? 4.061 -1.383 7.395 1.00 95.25 101 GLN A N 1
ATOM 811 C CA . GLN A 1 101 ? 3.306 -2.369 8.158 1.00 95.25 101 GLN A CA 1
ATOM 812 C C . GLN A 1 101 ? 2.402 -1.695 9.193 1.00 95.25 101 GLN A C 1
ATOM 814 O O . GLN A 1 101 ? 1.227 -2.048 9.275 1.00 95.25 101 GLN A O 1
ATOM 819 N N . LYS A 1 102 ? 2.912 -0.702 9.936 1.00 95.31 102 LYS A N 1
ATOM 820 C CA . LYS A 1 102 ? 2.124 0.089 10.890 1.00 95.31 102 LYS A CA 1
ATOM 821 C C . LYS A 1 102 ? 0.940 0.755 10.190 1.00 95.31 102 LYS A C 1
ATOM 823 O O . LYS A 1 102 ? -0.199 0.541 10.596 1.00 95.31 102 LYS A O 1
ATOM 828 N N . ILE A 1 103 ? 1.181 1.535 9.135 1.00 96.88 103 IL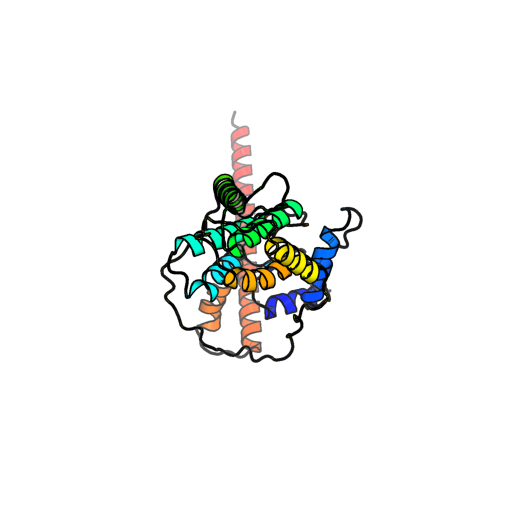E A N 1
ATOM 829 C CA . ILE A 1 103 ? 0.115 2.277 8.442 1.00 96.88 103 ILE A CA 1
ATOM 830 C C . ILE A 1 103 ? -0.919 1.322 7.833 1.00 96.88 103 ILE A C 1
ATOM 832 O O . ILE A 1 103 ? -2.122 1.537 7.999 1.00 96.88 103 ILE A O 1
ATOM 836 N N . PHE A 1 104 ? -0.478 0.244 7.181 1.00 97.69 104 PHE A N 1
ATOM 837 C CA . PHE A 1 104 ? -1.372 -0.757 6.600 1.00 97.69 104 PHE A CA 1
ATOM 838 C C . PHE A 1 104 ? -2.232 -1.449 7.666 1.00 97.69 104 PHE A C 1
ATOM 840 O O . PHE A 1 104 ? -3.454 -1.538 7.509 1.00 97.69 104 PHE A O 1
ATOM 847 N N . TYR A 1 105 ? -1.621 -1.885 8.771 1.00 96.81 105 TYR A N 1
ATOM 848 C CA . TYR A 1 105 ? -2.321 -2.537 9.875 1.00 96.81 105 TYR A CA 1
ATOM 849 C C . TYR A 1 105 ? -3.377 -1.618 10.499 1.00 96.81 105 TYR A C 1
ATOM 851 O O . TYR A 1 105 ? -4.543 -2.002 10.599 1.00 96.81 105 TYR A O 1
ATOM 859 N N . LEU A 1 106 ? -3.010 -0.381 10.850 1.00 97.06 106 LEU A N 1
ATOM 860 C CA . LEU A 1 106 ? -3.946 0.584 11.436 1.00 97.06 106 LEU A CA 1
ATOM 861 C C . LEU A 1 106 ? -5.086 0.925 10.472 1.00 97.06 106 LEU A C 1
ATOM 863 O O . LEU A 1 106 ? -6.237 1.036 10.888 1.00 97.06 106 LEU A O 1
ATOM 867 N N . THR A 1 107 ? -4.791 1.024 9.173 1.00 98.06 107 THR A N 1
ATOM 868 C CA . THR A 1 107 ? -5.814 1.232 8.138 1.00 98.06 107 THR A CA 1
ATOM 869 C C . THR A 1 107 ? -6.812 0.070 8.112 1.00 98.06 107 THR A C 1
ATOM 871 O O . THR A 1 107 ? -8.022 0.294 8.029 1.00 98.06 107 THR A O 1
ATOM 874 N N . CYS A 1 108 ? -6.324 -1.171 8.220 1.00 97.44 108 CYS A N 1
ATOM 875 C CA . CYS A 1 108 ? -7.172 -2.358 8.299 1.00 97.44 108 CYS A CA 1
ATOM 876 C C . CYS A 1 108 ? -8.031 -2.363 9.566 1.00 97.44 108 CYS A C 1
ATOM 878 O O . CYS A 1 108 ? -9.226 -2.619 9.466 1.00 97.44 108 CYS A O 1
ATOM 880 N N . VAL A 1 109 ? -7.461 -2.029 10.729 1.00 95.81 109 VAL A N 1
ATOM 881 C CA . VAL A 1 109 ? -8.200 -1.922 11.999 1.00 95.81 109 VAL A CA 1
ATOM 882 C C . VAL A 1 109 ? -9.366 -0.943 11.855 1.00 95.81 109 VAL A C 1
ATOM 884 O O . VAL A 1 109 ? -10.517 -1.315 12.070 1.00 95.81 109 VAL A O 1
ATOM 887 N N . VAL A 1 110 ? -9.100 0.283 11.398 1.00 96.69 110 VAL A N 1
ATOM 888 C CA . VAL A 1 110 ? -10.140 1.315 11.253 1.00 96.69 110 VAL A CA 1
ATOM 889 C C . VAL A 1 110 ? -11.223 0.902 10.252 1.00 96.69 110 VAL A C 1
ATOM 891 O O . VAL A 1 110 ? -12.375 1.285 10.405 1.00 96.69 110 VAL A O 1
ATOM 894 N N . ALA A 1 111 ? -10.896 0.125 9.220 1.00 96.81 111 ALA A N 1
ATOM 895 C CA . ALA A 1 111 ? -11.876 -0.300 8.221 1.00 96.81 111 ALA A CA 1
ATOM 896 C C . ALA A 1 111 ? -12.656 -1.575 8.584 1.00 96.81 111 ALA A C 1
ATOM 898 O O . ALA A 1 111 ? -13.749 -1.775 8.051 1.00 96.81 111 ALA A O 1
ATOM 899 N N . LEU A 1 112 ? -12.111 -2.445 9.440 1.00 95.69 112 LEU A N 1
ATOM 900 C CA . LEU A 1 112 ? -12.689 -3.757 9.764 1.00 95.69 112 LEU A CA 1
ATOM 901 C C . LEU A 1 112 ? -13.419 -3.796 11.102 1.00 95.69 112 LEU A C 1
ATOM 903 O O . LEU A 1 112 ? -14.234 -4.693 11.298 1.00 95.69 112 LEU A O 1
ATOM 907 N N . GLN A 1 113 ? -13.143 -2.856 12.004 1.00 94.38 113 GLN A N 1
ATOM 908 C CA . GLN A 1 113 ? -13.768 -2.822 13.320 1.00 94.38 113 GLN A CA 1
ATOM 909 C C . GLN A 1 113 ? -15.111 -2.096 13.281 1.00 94.38 113 GLN A C 1
ATOM 911 O O . GLN A 1 113 ? -15.176 -0.932 12.887 1.00 94.38 113 GLN A O 1
ATOM 916 N N . SER A 1 114 ? -16.187 -2.769 13.693 1.00 92.81 114 SER A N 1
ATOM 917 C CA . SER A 1 114 ? -17.537 -2.181 13.744 1.00 92.81 114 SER A CA 1
ATOM 918 C C . SER A 1 114 ? -17.670 -1.090 14.811 1.00 92.81 114 SER A C 1
ATOM 920 O O . SER A 1 114 ? -18.513 -0.202 14.678 1.00 92.81 114 SER A O 1
ATOM 922 N N . TYR A 1 115 ? -16.822 -1.139 15.839 1.00 93.56 115 TYR A N 1
ATOM 923 C CA . TYR A 1 115 ? -16.801 -0.206 16.960 1.00 93.56 115 TYR A CA 1
ATOM 924 C C . TYR A 1 115 ? -15.407 0.413 17.106 1.00 93.56 115 TYR A C 1
ATOM 926 O O . TYR A 1 115 ? -14.399 -0.230 16.807 1.00 93.56 115 TYR A O 1
ATOM 934 N N . GLN A 1 116 ? -15.335 1.684 17.497 1.00 92.69 116 GLN A N 1
ATOM 935 C CA . GLN A 1 116 ? -14.073 2.425 17.568 1.00 92.69 116 GLN A CA 1
ATOM 936 C C . GLN A 1 116 ? -13.359 2.282 18.919 1.00 92.69 116 GLN A C 1
ATOM 938 O O . GLN A 1 116 ? -12.162 2.530 19.012 1.00 92.69 116 GLN A O 1
ATOM 943 N N . ASP A 1 117 ? -14.066 1.843 19.947 1.00 91.38 117 ASP A N 1
ATOM 944 C CA . ASP A 1 117 ? -13.573 1.553 21.294 1.00 91.38 117 ASP A CA 1
ATOM 945 C C . ASP A 1 117 ? -13.124 0.091 21.481 1.00 91.38 117 ASP A C 1
ATOM 947 O O . ASP A 1 117 ? -12.756 -0.296 22.586 1.00 91.38 117 ASP A O 1
ATOM 951 N N . VAL A 1 118 ? -13.088 -0.711 20.406 1.00 86.56 118 VAL A N 1
ATOM 952 C CA . VAL A 1 118 ? -12.516 -2.069 20.436 1.00 86.56 118 VAL A CA 1
ATOM 953 C C . VAL A 1 118 ? -11.052 -2.009 20.840 1.00 86.56 118 VAL A C 1
ATOM 955 O O . VAL A 1 118 ? -10.268 -1.307 20.195 1.00 86.56 118 VAL A O 1
ATOM 958 N N . GLU A 1 119 ? -10.690 -2.799 21.851 1.00 85.56 119 GLU A N 1
ATOM 959 C CA . GLU A 1 119 ? -9.305 -3.002 22.268 1.00 85.56 119 GLU A CA 1
ATOM 960 C C . GLU A 1 119 ? -8.519 -3.767 21.194 1.00 85.56 119 GLU A C 1
ATOM 962 O O . GLU A 1 119 ? -8.919 -4.851 20.750 1.00 85.56 119 GLU A O 1
ATOM 967 N N . ILE A 1 120 ? -7.384 -3.198 20.788 1.00 84.19 120 ILE A N 1
ATOM 968 C CA . ILE A 1 120 ? -6.454 -3.795 19.833 1.00 84.19 120 ILE A CA 1
ATOM 969 C C . ILE A 1 120 ? -5.108 -4.062 20.500 1.00 84.19 120 ILE A C 1
ATOM 971 O O . ILE A 1 120 ? -4.614 -3.276 21.302 1.00 84.19 120 ILE A O 1
ATOM 975 N N . ASP A 1 121 ? -4.479 -5.166 20.112 1.00 78.56 121 ASP A N 1
ATOM 976 C CA . ASP A 1 121 ? -3.150 -5.541 20.597 1.00 78.56 121 ASP A CA 1
ATOM 977 C C . ASP A 1 121 ? -2.069 -5.015 19.653 1.00 78.56 121 ASP A C 1
ATOM 979 O O . ASP A 1 121 ? -1.557 -5.735 18.783 1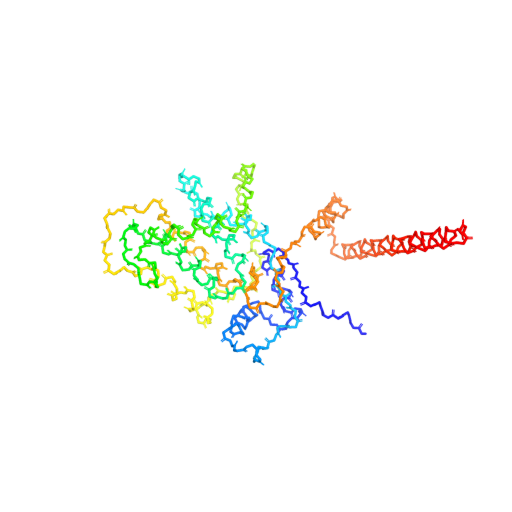.00 78.56 121 ASP A O 1
ATOM 983 N N . TYR A 1 122 ? -1.794 -3.712 19.734 1.00 81.31 122 TYR A N 1
ATOM 984 C CA . TYR A 1 122 ? -0.757 -3.094 18.915 1.00 81.31 122 TYR A CA 1
ATOM 985 C C . TYR A 1 122 ? 0.011 -1.999 19.653 1.00 81.31 122 TYR A C 1
ATOM 987 O O . TYR A 1 122 ? -0.266 -0.808 19.508 1.00 81.31 122 TYR A O 1
ATOM 995 N N . SER A 1 123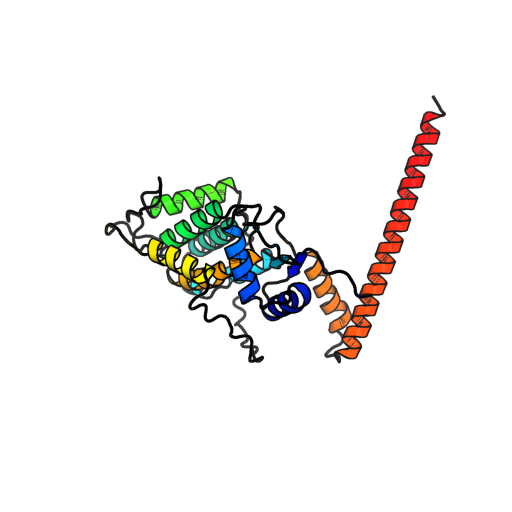 ? 1.082 -2.400 20.344 1.00 82.12 123 SER A N 1
ATOM 996 C CA . SER A 1 123 ? 2.016 -1.463 20.983 1.00 82.12 123 SER A CA 1
ATOM 997 C C . SER A 1 123 ? 1.272 -0.489 21.920 1.00 82.12 123 SER A C 1
ATOM 999 O O . SER A 1 123 ? 0.472 -0.924 22.739 1.00 82.12 123 SER A O 1
ATOM 1001 N N . GLU A 1 124 ? 1.514 0.818 21.799 1.00 78.94 124 GLU A N 1
ATOM 1002 C CA . GLU A 1 124 ? 0.849 1.886 22.563 1.00 78.94 124 GLU A CA 1
ATOM 1003 C C . GLU A 1 124 ? -0.558 2.248 22.047 1.00 78.94 124 GLU A C 1
ATOM 1005 O O . GLU A 1 124 ? -1.234 3.093 22.632 1.00 78.94 124 GLU A O 1
ATOM 1010 N N . ILE A 1 125 ? -1.008 1.656 20.937 1.00 79.81 125 ILE A N 1
ATOM 1011 C CA . ILE A 1 125 ? -2.303 1.965 20.326 1.00 79.81 125 ILE A CA 1
ATOM 1012 C C . ILE A 1 125 ? -3.322 0.974 20.866 1.00 79.81 125 ILE A C 1
ATOM 1014 O O . ILE A 1 125 ? -3.301 -0.200 20.509 1.00 79.81 125 ILE A O 1
ATOM 1018 N N . LEU A 1 126 ? -4.211 1.470 21.723 1.00 82.69 126 LEU A N 1
ATOM 1019 C CA . LEU A 1 126 ? -5.112 0.626 22.501 1.00 82.69 126 LEU A CA 1
ATOM 1020 C C . LEU A 1 126 ? -6.449 0.389 21.809 1.00 82.69 126 LEU A C 1
ATOM 1022 O O . LEU A 1 126 ? -7.044 -0.659 22.017 1.00 82.69 126 LEU A O 1
ATOM 1026 N N . THR A 1 127 ? -6.927 1.326 20.983 1.00 91.25 127 THR A N 1
ATOM 1027 C CA . THR A 1 127 ? -8.251 1.222 20.350 1.00 91.25 127 THR A CA 1
ATOM 1028 C C . THR A 1 127 ? -8.243 1.510 18.849 1.00 91.25 127 THR A C 1
ATOM 1030 O O . THR A 1 127 ? -7.331 2.151 18.317 1.00 91.25 127 THR A O 1
ATOM 1033 N N . ALA A 1 128 ? -9.304 1.111 18.141 1.00 91.50 128 ALA A N 1
ATOM 1034 C CA . ALA A 1 128 ? -9.517 1.522 16.748 1.00 91.50 128 ALA A CA 1
ATOM 1035 C C . ALA A 1 128 ? -9.632 3.058 16.591 1.00 91.50 128 ALA A C 1
ATOM 1037 O O . ALA A 1 128 ? -9.220 3.620 15.572 1.00 91.50 128 ALA A O 1
ATOM 1038 N N . LYS A 1 129 ? -10.114 3.761 17.621 1.00 94.44 129 LYS A N 1
ATOM 1039 C CA . LYS A 1 129 ? -10.132 5.227 17.710 1.00 94.44 129 LYS A CA 1
ATOM 1040 C C . LYS A 1 129 ? -8.721 5.804 17.796 1.00 94.44 129 LYS A C 1
ATOM 1042 O O . LYS A 1 129 ? -8.430 6.794 17.125 1.00 94.44 129 LYS A O 1
ATOM 1047 N N . ASP A 1 130 ? -7.832 5.177 18.560 1.00 94.56 130 ASP A N 1
ATOM 1048 C CA . ASP A 1 130 ? -6.423 5.579 18.635 1.00 94.56 130 ASP A CA 1
ATOM 1049 C C . ASP A 1 130 ? -5.684 5.279 17.328 1.00 94.56 130 ASP A C 1
ATOM 1051 O O . ASP A 1 130 ? -4.878 6.093 16.870 1.00 94.56 130 ASP A O 1
ATOM 1055 N N . ALA A 1 131 ? -6.014 4.164 16.666 1.00 95.31 131 ALA A N 1
ATOM 1056 C CA . ALA A 1 131 ? -5.511 3.851 15.331 1.00 95.31 131 ALA A CA 1
ATOM 1057 C C . ALA A 1 131 ? -5.902 4.941 14.323 1.00 95.31 131 ALA A C 1
ATOM 1059 O O . ALA A 1 131 ? -5.048 5.455 13.598 1.00 95.31 131 ALA A O 1
ATOM 1060 N N . ARG A 1 132 ? -7.173 5.364 14.334 1.00 96.00 132 ARG A N 1
ATOM 1061 C CA . ARG A 1 132 ? -7.661 6.482 13.519 1.00 96.00 132 ARG A CA 1
ATOM 1062 C C . ARG A 1 132 ? -6.903 7.777 13.820 1.00 96.00 132 ARG A C 1
ATOM 1064 O O . ARG A 1 132 ? -6.407 8.399 12.885 1.00 96.00 132 ARG A O 1
ATOM 1071 N N . LYS A 1 133 ? -6.784 8.173 15.093 1.00 95.94 133 LYS A N 1
ATOM 1072 C CA . LYS A 1 133 ? -6.066 9.401 15.493 1.00 95.94 133 LYS A CA 1
ATOM 1073 C C . LYS A 1 133 ? -4.603 9.377 15.060 1.00 95.94 133 LYS A C 1
ATOM 1075 O O . LYS A 1 133 ? -4.076 10.393 14.621 1.00 95.94 133 LYS A O 1
ATOM 1080 N N . THR A 1 134 ? -3.962 8.215 15.158 1.00 95.81 134 THR A N 1
ATOM 1081 C CA . THR A 1 134 ? -2.580 8.017 14.709 1.00 95.81 134 THR A CA 1
ATOM 1082 C C . THR A 1 134 ? -2.469 8.256 13.206 1.00 95.81 134 THR A C 1
ATOM 1084 O O . THR A 1 134 ? -1.604 9.011 12.777 1.00 95.81 134 THR A O 1
ATOM 1087 N N . LEU A 1 135 ? -3.373 7.683 12.405 1.00 95.94 135 LEU A N 1
ATOM 1088 C CA . LEU A 1 135 ? -3.404 7.901 10.956 1.00 95.94 135 LEU A CA 1
ATOM 1089 C C . LEU A 1 135 ? -3.679 9.368 10.599 1.00 95.94 135 LEU A C 1
ATOM 1091 O O . LEU A 1 135 ? -2.981 9.924 9.760 1.00 95.94 135 LEU A O 1
ATOM 1095 N N . GLU A 1 136 ? -4.649 10.019 11.248 1.00 94.62 136 GLU A N 1
ATOM 1096 C CA . GLU A 1 136 ? -4.934 11.449 11.046 1.00 94.62 136 GLU A CA 1
ATOM 1097 C C . GLU A 1 136 ? -3.722 12.327 11.408 1.00 94.62 136 GLU A C 1
ATOM 1099 O O . GLU A 1 136 ? -3.402 13.276 10.687 1.00 94.62 136 GLU A O 1
ATOM 1104 N N . GLY A 1 137 ? -3.008 11.978 12.481 1.00 92.75 137 GLY A N 1
ATOM 1105 C CA . GLY A 1 137 ? -1.758 12.621 12.877 1.00 92.75 137 GLY A CA 1
ATOM 1106 C C . GLY A 1 137 ? -0.660 12.465 11.825 1.00 92.75 137 GLY A C 1
ATOM 1107 O O . GLY A 1 137 ? -0.060 13.458 11.424 1.00 92.75 137 GLY A O 1
ATOM 1108 N N . GLU A 1 138 ? -0.437 11.251 11.319 1.00 91.31 138 GLU A N 1
ATOM 1109 C CA . GLU A 1 138 ? 0.552 10.973 10.264 1.00 91.31 138 GLU A CA 1
ATOM 1110 C C . GLU A 1 138 ? 0.203 11.702 8.954 1.00 91.31 138 GLU A C 1
ATOM 1112 O O . GLU A 1 138 ? 1.081 12.307 8.341 1.00 91.31 138 GLU A O 1
ATOM 1117 N N . ILE A 1 139 ? -1.079 11.722 8.556 1.00 88.06 139 ILE A N 1
ATOM 1118 C CA . ILE A 1 139 ? -1.580 12.491 7.397 1.00 88.06 139 ILE A CA 1
ATOM 1119 C C . ILE A 1 139 ? -1.218 13.972 7.541 1.00 88.06 139 ILE A C 1
ATOM 1121 O O . ILE A 1 139 ? -0.770 14.599 6.579 1.00 88.06 139 ILE A O 1
ATOM 1125 N N . SER A 1 140 ? -1.426 14.526 8.737 1.00 84.56 140 SER A N 1
ATOM 1126 C CA . SER A 1 140 ? -1.152 15.929 9.042 1.00 84.56 140 SER A CA 1
ATOM 1127 C C . SER A 1 140 ? 0.350 16.233 9.026 1.00 84.56 140 SER A C 1
ATOM 1129 O O . SER A 1 140 ? 0.784 17.150 8.331 1.00 84.56 140 SER A O 1
ATOM 1131 N N . VAL A 1 141 ? 1.156 15.426 9.726 1.00 84.00 141 VAL A N 1
ATOM 1132 C CA . VAL A 1 141 ? 2.613 15.611 9.853 1.00 84.00 141 VAL A CA 1
ATOM 1133 C C . VAL A 1 141 ? 3.320 15.489 8.505 1.00 84.00 141 VAL A C 1
ATOM 1135 O O . VAL A 1 141 ? 4.183 16.308 8.196 1.00 84.00 141 VAL A O 1
ATOM 1138 N N . ARG A 1 142 ? 2.941 14.502 7.684 1.00 81.69 142 ARG A N 1
ATOM 1139 C CA . ARG A 1 142 ? 3.512 14.309 6.341 1.00 81.69 142 ARG A CA 1
ATOM 1140 C C . ARG A 1 142 ? 2.912 15.256 5.298 1.00 81.69 142 ARG A C 1
ATOM 1142 O O . ARG A 1 142 ? 3.352 15.273 4.156 1.00 81.69 142 ARG A O 1
ATOM 1149 N N . ALA A 1 143 ? 1.934 16.076 5.696 1.00 80.88 143 ALA A N 1
ATOM 1150 C CA . ALA A 1 143 ? 1.243 17.036 4.844 1.00 80.88 143 ALA A CA 1
ATOM 1151 C C . ALA A 1 143 ? 0.702 16.402 3.549 1.00 80.88 143 ALA A C 1
ATOM 1153 O O . ALA A 1 143 ? 0.825 16.979 2.466 1.00 80.88 143 ALA A O 1
ATOM 1154 N N . ILE A 1 144 ? 0.083 15.222 3.668 1.00 77.56 144 ILE A N 1
ATOM 1155 C CA . ILE A 1 144 ? -0.422 14.443 2.532 1.00 77.56 144 ILE A CA 1
ATOM 1156 C C . ILE A 1 144 ? -1.459 15.251 1.749 1.00 77.56 144 ILE A C 1
ATOM 1158 O O . ILE A 1 144 ? -2.571 15.505 2.222 1.00 77.56 144 ILE A O 1
ATOM 1162 N N . ARG A 1 145 ? -1.114 15.618 0.511 1.00 74.12 145 ARG A N 1
ATOM 1163 C CA . ARG A 1 145 ? -2.013 16.306 -0.422 1.00 74.12 145 ARG A CA 1
ATOM 1164 C C . ARG A 1 145 ? -2.454 15.346 -1.512 1.00 74.12 145 ARG A C 1
ATOM 1166 O O . ARG A 1 145 ? -1.647 14.889 -2.313 1.00 74.12 145 ARG A O 1
ATOM 1173 N N . VAL A 1 146 ? -3.754 15.083 -1.562 1.00 74.31 146 VAL A N 1
ATOM 1174 C CA . VAL A 1 146 ? -4.385 14.350 -2.660 1.00 74.31 146 VAL A CA 1
ATOM 1175 C C . VAL A 1 146 ? -5.325 15.307 -3.372 1.00 74.31 146 VAL A C 1
ATOM 1177 O O . VAL A 1 146 ? -6.246 15.842 -2.756 1.00 74.31 146 VAL A O 1
ATOM 1180 N N . ASN A 1 147 ? -5.086 15.520 -4.665 1.00 70.12 147 ASN A N 1
ATOM 1181 C CA . ASN A 1 147 ? -6.011 16.256 -5.514 1.00 70.12 147 ASN A CA 1
ATOM 1182 C C . ASN A 1 147 ? -7.146 15.316 -5.896 1.00 70.12 147 ASN A C 1
ATOM 1184 O O . ASN A 1 147 ? -6.979 14.410 -6.714 1.00 70.12 147 ASN A O 1
ATOM 1188 N N . PHE A 1 148 ? -8.296 15.524 -5.276 1.00 65.75 148 PHE A N 1
ATOM 1189 C CA . PHE A 1 148 ? -9.506 14.853 -5.689 1.00 65.75 148 PHE A CA 1
ATOM 1190 C C . PHE A 1 148 ? -10.153 15.688 -6.786 1.00 65.75 148 PHE A C 1
ATOM 1192 O O . PHE A 1 148 ? -10.818 16.679 -6.510 1.00 65.75 148 PHE A O 1
ATOM 1199 N N . ASP A 1 149 ? -9.889 15.335 -8.038 1.00 55.41 149 ASP A N 1
ATOM 1200 C CA . ASP A 1 149 ? -10.567 15.979 -9.155 1.00 55.41 149 ASP A CA 1
ATOM 1201 C C . ASP A 1 149 ? -12.027 15.491 -9.188 1.00 55.41 149 ASP A C 1
ATOM 1203 O O . ASP A 1 149 ? -12.304 14.335 -9.515 1.00 55.41 149 ASP A O 1
ATOM 1207 N N . GLU A 1 150 ? -12.954 16.354 -8.767 1.00 47.62 150 GLU A N 1
ATOM 1208 C CA . GLU A 1 150 ? -14.401 16.092 -8.717 1.00 47.62 150 GLU A CA 1
ATOM 1209 C C . GLU A 1 150 ? -15.054 16.080 -10.113 1.00 47.62 150 GLU A C 1
ATOM 1211 O O . GLU A 1 150 ? -16.229 15.745 -10.243 1.00 47.62 150 GLU A O 1
ATOM 1216 N N . SER A 1 151 ? -14.309 16.422 -11.173 1.00 40.28 151 SER A N 1
ATOM 1217 C CA . SER A 1 151 ? -14.851 16.606 -12.527 1.00 40.28 151 SER A CA 1
ATOM 1218 C C . SER A 1 151 ? -14.924 15.335 -13.383 1.00 40.28 151 SER A C 1
ATOM 1220 O O . SER A 1 151 ? -15.550 15.340 -14.446 1.00 40.28 151 SER A O 1
ATOM 1222 N N . ALA A 1 152 ? -14.347 14.219 -12.932 1.00 41.06 152 ALA A N 1
ATOM 1223 C CA . ALA A 1 152 ? -14.531 12.935 -13.598 1.00 41.06 152 ALA A CA 1
ATOM 1224 C C . ALA A 1 152 ? -15.870 12.331 -13.158 1.00 41.06 152 ALA A C 1
ATOM 1226 O O . ALA A 1 152 ? -15.918 11.527 -12.226 1.00 41.06 152 ALA A O 1
ATOM 1227 N N . GLY A 1 153 ? -16.952 12.741 -13.827 1.00 37.00 153 GLY A N 1
ATOM 1228 C CA . GLY A 1 153 ? -18.243 12.064 -13.736 1.00 37.00 153 GLY A CA 1
ATOM 1229 C C . GLY A 1 153 ? -18.085 10.551 -13.900 1.00 37.00 153 GLY A C 1
ATOM 1230 O O . GLY A 1 153 ? -17.103 10.085 -14.486 1.00 37.00 153 GLY A O 1
ATOM 1231 N N . ASP A 1 154 ? -19.047 9.802 -13.358 1.00 39.22 154 ASP A N 1
ATOM 1232 C CA . ASP A 1 154 ? -19.212 8.360 -13.555 1.00 39.22 154 ASP A CA 1
ATOM 1233 C C . ASP A 1 154 ? -19.338 8.043 -15.059 1.00 39.22 154 ASP A C 1
ATOM 1235 O O . ASP A 1 154 ? -20.419 7.785 -15.582 1.00 39.22 154 ASP A O 1
ATOM 1239 N N . GLU A 1 155 ? -18.223 8.079 -15.785 1.00 33.69 155 GLU A N 1
ATOM 1240 C CA . GLU A 1 155 ? -18.086 7.412 -17.065 1.00 33.69 155 GLU A CA 1
ATOM 1241 C C . GLU A 1 155 ? -18.276 5.926 -16.751 1.00 33.69 155 GLU A C 1
ATOM 1243 O O . GLU A 1 155 ? -17.486 5.357 -15.983 1.00 33.69 155 GLU A O 1
ATOM 1248 N N . PRO A 1 156 ? -19.343 5.288 -17.264 1.00 34.19 156 PRO A N 1
ATOM 1249 C CA . PRO A 1 156 ? -19.529 3.867 -17.063 1.00 34.19 156 PRO A CA 1
ATOM 1250 C C . PRO A 1 156 ? -18.274 3.182 -17.585 1.00 34.19 156 PRO A C 1
ATOM 1252 O O . PRO A 1 156 ? -17.902 3.401 -18.740 1.00 34.19 156 PRO A O 1
ATOM 1255 N N . GLU A 1 157 ? -17.633 2.369 -16.737 1.00 38.50 157 GLU A N 1
ATOM 1256 C CA . GLU A 1 157 ? -16.597 1.429 -17.157 1.00 38.50 157 GLU A CA 1
ATOM 1257 C C . GLU A 1 157 ? -17.120 0.722 -18.407 1.00 38.50 157 GLU A C 1
ATOM 1259 O O . GLU A 1 157 ? -17.958 -0.175 -18.326 1.00 38.50 157 GLU A O 1
ATOM 1264 N N . HIS A 1 158 ? -16.684 1.163 -19.587 1.00 28.92 158 HIS A N 1
ATOM 1265 C CA . HIS A 1 158 ? -16.935 0.413 -20.795 1.00 28.92 158 HIS A CA 1
ATOM 1266 C C . HIS A 1 158 ? -16.214 -0.913 -20.580 1.00 28.92 158 HIS A C 1
ATOM 1268 O O . HIS A 1 158 ? -14.995 -0.893 -20.374 1.00 28.92 158 HIS A O 1
ATOM 1274 N N . PRO A 1 159 ? -16.915 -2.059 -20.632 1.00 34.81 159 PRO A N 1
ATOM 1275 C CA . PRO A 1 159 ? -16.283 -3.361 -20.572 1.00 34.81 159 PRO A CA 1
ATOM 1276 C C . PRO A 1 159 ? -15.578 -3.594 -21.910 1.00 34.81 159 PRO A C 1
ATOM 1278 O O . PRO A 1 159 ? -15.964 -4.434 -22.718 1.00 34.81 159 PRO A O 1
ATOM 1281 N N . LYS A 1 160 ? -14.521 -2.826 -22.187 1.00 31.92 160 LYS A N 1
ATOM 1282 C CA . LYS A 1 160 ? -13.551 -3.170 -23.215 1.00 31.92 160 LYS A CA 1
ATOM 1283 C C . LYS A 1 160 ? -12.641 -4.218 -22.610 1.00 31.92 160 LYS A C 1
ATOM 1285 O O . LYS A 1 160 ? -11.560 -3.924 -22.119 1.00 31.92 160 LYS A O 1
ATOM 1290 N N . ALA A 1 161 ? -13.184 -5.432 -22.614 1.00 33.75 161 ALA A N 1
ATOM 1291 C CA . ALA A 1 161 ? -12.478 -6.661 -22.901 1.00 33.75 161 ALA A CA 1
ATOM 1292 C C . ALA A 1 161 ? -10.992 -6.622 -22.517 1.00 33.75 161 ALA A C 1
ATOM 1294 O O . ALA A 1 161 ? -10.111 -6.421 -23.352 1.00 33.75 161 ALA A O 1
ATOM 1295 N N . GLN A 1 162 ? -10.731 -6.938 -21.250 1.00 34.75 162 GLN A N 1
ATOM 1296 C CA . GLN A 1 162 ? -9.620 -7.814 -20.893 1.00 34.75 162 GLN A CA 1
ATOM 1297 C C . GLN A 1 162 ? -9.832 -9.164 -21.603 1.00 34.75 162 GLN A C 1
ATOM 1299 O O . GLN A 1 162 ? -10.189 -10.164 -20.996 1.00 34.75 162 GLN A O 1
ATOM 1304 N N . ALA A 1 163 ? -9.689 -9.170 -22.925 1.00 33.16 163 ALA A N 1
ATOM 1305 C CA . ALA A 1 163 ? -9.611 -10.365 -23.741 1.00 33.16 163 ALA A CA 1
ATOM 1306 C C . ALA A 1 163 ? -8.193 -10.423 -24.310 1.00 33.16 163 ALA A C 1
ATOM 1308 O O . ALA A 1 163 ? -7.960 -10.208 -25.492 1.00 33.16 163 ALA A O 1
ATOM 1309 N N . MET A 1 164 ? -7.240 -10.683 -23.421 1.00 30.25 164 MET A N 1
ATOM 1310 C CA . MET A 1 164 ? -6.134 -11.583 -23.717 1.00 30.25 164 MET A CA 1
ATOM 1311 C C . MET A 1 164 ? -5.998 -12.495 -22.506 1.00 30.25 164 MET A C 1
ATOM 1313 O O . MET A 1 164 ? -5.504 -12.115 -21.446 1.00 30.25 164 MET A O 1
ATOM 1317 N N . THR A 1 165 ? -6.566 -13.679 -22.682 1.00 34.78 165 THR A N 1
ATOM 1318 C CA . THR A 1 165 ? -6.347 -14.879 -21.890 1.00 34.78 165 THR A CA 1
ATOM 1319 C C . THR A 1 165 ? -4.840 -15.105 -21.693 1.00 34.78 165 THR A C 1
ATOM 1321 O O . THR A 1 165 ? -4.059 -14.825 -22.599 1.00 34.78 165 THR A O 1
ATOM 1324 N N . GLU A 1 166 ? -4.480 -15.628 -20.514 1.00 32.94 166 GLU A N 1
ATOM 1325 C CA . GLU A 1 166 ? -3.132 -16.054 -20.074 1.00 32.94 166 GLU A CA 1
ATOM 1326 C C . GLU A 1 166 ? -2.195 -14.985 -19.475 1.00 32.94 166 GLU A C 1
ATOM 1328 O O . GLU A 1 166 ? -1.032 -14.865 -19.833 1.00 32.94 166 GLU A O 1
ATOM 1333 N N . CYS A 1 167 ? -2.674 -14.251 -18.466 1.00 36.38 167 CYS A N 1
ATOM 1334 C CA . CYS A 1 167 ? -1.837 -13.761 -17.350 1.00 36.38 167 CYS A CA 1
ATOM 1335 C C . CYS A 1 167 ? -2.609 -13.813 -16.010 1.00 36.38 167 CYS A C 1
ATOM 1337 O O . CYS A 1 167 ? -2.386 -12.999 -15.112 1.00 36.38 167 CYS A O 1
ATOM 1339 N N . ASN A 1 168 ? -3.539 -14.767 -15.864 1.00 39.38 168 ASN A N 1
ATOM 1340 C CA . ASN A 1 168 ? -4.245 -15.055 -14.608 1.00 39.38 168 ASN A CA 1
ATOM 1341 C C . ASN A 1 168 ? -3.348 -15.865 -13.647 1.00 39.38 168 ASN A C 1
ATOM 1343 O O . ASN A 1 168 ? -3.708 -16.952 -13.217 1.00 39.38 168 ASN A O 1
ATOM 1347 N N . GLU A 1 169 ? -2.162 -15.354 -13.309 1.00 46.22 169 GLU A N 1
ATOM 1348 C CA . GLU A 1 169 ? -1.242 -16.021 -12.366 1.00 46.22 169 GLU A CA 1
ATOM 1349 C C . GLU A 1 169 ? -1.389 -15.547 -10.907 1.00 46.22 169 GLU A C 1
ATOM 1351 O O . GLU A 1 169 ? -0.637 -15.976 -10.030 1.00 46.22 169 GLU A O 1
ATOM 1356 N N . LEU A 1 170 ? -2.344 -14.663 -10.607 1.00 46.97 170 LEU A N 1
ATOM 1357 C CA . LEU A 1 170 ? -2.500 -14.069 -9.273 1.00 46.97 170 LEU A CA 1
ATOM 1358 C C . LEU A 1 170 ? -3.687 -14.624 -8.481 1.00 46.97 170 LEU A C 1
ATOM 1360 O O . LEU A 1 170 ? -4.293 -13.895 -7.698 1.00 46.97 170 LEU A O 1
ATOM 1364 N N . ASP A 1 171 ? -3.965 -15.921 -8.605 1.00 47.31 171 ASP A N 1
ATOM 1365 C CA . ASP A 1 171 ? -4.440 -16.624 -7.416 1.00 47.31 171 ASP A CA 1
ATOM 1366 C C . ASP A 1 171 ? -3.228 -16.724 -6.474 1.00 47.31 171 ASP A C 1
ATOM 1368 O O . ASP A 1 171 ? -2.252 -17.438 -6.725 1.00 47.31 171 ASP A O 1
ATOM 1372 N N . GLN A 1 172 ? -3.197 -15.844 -5.475 1.00 52.06 172 GLN A N 1
ATOM 1373 C CA . GLN A 1 172 ? -2.071 -15.673 -4.551 1.00 52.06 172 GLN A CA 1
ATOM 1374 C C . GLN A 1 172 ? -2.121 -16.651 -3.378 1.00 52.06 172 GLN A C 1
ATOM 1376 O O . GLN A 1 172 ? -1.587 -16.367 -2.309 1.00 52.06 172 GLN A O 1
ATOM 1381 N N . ASN A 1 173 ? -2.759 -17.801 -3.567 1.00 51.94 173 ASN A N 1
ATOM 1382 C CA . ASN A 1 173 ? -2.667 -18.877 -2.600 1.00 51.94 173 ASN A CA 1
ATOM 1383 C C . ASN A 1 173 ? -1.196 -19.338 -2.542 1.00 51.94 173 ASN A C 1
ATOM 1385 O O . ASN A 1 173 ? -0.683 -19.905 -3.508 1.00 51.94 173 ASN A O 1
ATOM 1389 N N . GLY A 1 174 ? -0.511 -19.030 -1.432 1.00 63.75 174 GLY A N 1
ATOM 1390 C CA . GLY A 1 174 ? 0.829 -19.531 -1.098 1.00 63.75 174 GLY A CA 1
ATOM 1391 C C . GLY A 1 174 ? 2.044 -18.674 -1.494 1.00 63.75 174 GLY A C 1
ATOM 1392 O O . GLY A 1 174 ? 3.132 -19.230 -1.625 1.00 63.75 174 GLY A O 1
ATOM 1393 N N . SER A 1 175 ? 1.903 -17.360 -1.718 1.00 83.94 175 SER A N 1
ATOM 1394 C CA . SER A 1 175 ? 3.061 -16.434 -1.810 1.00 83.94 175 SER A CA 1
ATOM 1395 C C . SER A 1 175 ? 3.358 -15.787 -0.455 1.00 83.94 175 SER A C 1
ATOM 1397 O O . SER A 1 175 ? 2.407 -15.445 0.248 1.00 83.94 175 SER A O 1
ATOM 1399 N N . SER A 1 176 ? 4.624 -15.514 -0.121 1.00 89.56 176 SER A N 1
ATOM 1400 C CA . SER A 1 176 ? 4.994 -15.015 1.214 1.00 89.56 176 SER A CA 1
ATOM 1401 C C . SER A 1 176 ? 4.427 -13.624 1.509 1.00 89.56 176 SER A C 1
ATOM 1403 O O . SER A 1 176 ? 3.991 -13.357 2.629 1.00 89.56 176 SER A O 1
ATOM 1405 N N . ILE A 1 177 ? 4.356 -12.749 0.499 1.00 92.88 177 ILE A N 1
ATOM 1406 C CA . ILE A 1 177 ? 3.682 -11.448 0.630 1.00 92.88 177 ILE A CA 1
ATOM 1407 C C . ILE A 1 177 ? 2.171 -11.605 0.838 1.00 92.88 177 ILE A C 1
ATOM 1409 O O . ILE A 1 177 ? 1.565 -10.839 1.585 1.00 92.88 177 ILE A O 1
ATOM 1413 N N . GLY A 1 178 ? 1.563 -12.601 0.191 1.00 92.31 178 GLY A N 1
ATOM 1414 C CA . GLY A 1 178 ? 0.142 -12.908 0.321 1.00 92.31 178 GLY A CA 1
ATOM 1415 C C . GLY A 1 178 ? -0.195 -13.383 1.729 1.00 92.31 178 GLY A C 1
ATOM 1416 O O . GLY A 1 178 ? -1.069 -12.796 2.364 1.00 92.31 178 GLY A O 1
ATOM 1417 N N . ASP A 1 179 ? 0.571 -14.350 2.233 1.00 93.19 179 ASP A N 1
ATOM 1418 C CA . ASP A 1 179 ? 0.437 -14.877 3.592 1.00 93.19 179 ASP A CA 1
ATOM 1419 C C . ASP A 1 179 ? 0.624 -13.764 4.634 1.00 93.19 179 ASP A C 1
ATOM 1421 O O . ASP A 1 179 ? -0.163 -13.650 5.573 1.00 93.19 179 ASP A O 1
ATOM 1425 N N . TRP A 1 180 ? 1.609 -12.879 4.433 1.00 95.06 180 TRP A N 1
ATOM 1426 C CA . TRP A 1 180 ? 1.823 -11.719 5.302 1.00 95.06 180 TRP A CA 1
ATOM 1427 C C . TRP A 1 180 ? 0.633 -10.747 5.291 1.00 95.06 180 TRP A C 1
ATOM 1429 O O . TRP A 1 180 ? 0.203 -10.290 6.353 1.00 95.06 180 TRP A O 1
ATOM 1439 N N . VAL A 1 181 ? 0.072 -10.432 4.116 1.00 95.88 181 VAL A N 1
ATOM 1440 C CA . VAL A 1 181 ? -1.115 -9.565 4.008 1.00 95.88 181 VAL A CA 1
ATOM 1441 C C . VAL A 1 181 ? -2.309 -10.187 4.724 1.00 95.88 181 VAL A C 1
ATOM 1443 O O . VAL A 1 181 ? -2.987 -9.500 5.493 1.00 95.88 181 VAL A O 1
ATOM 1446 N N . ASP A 1 182 ? -2.556 -11.474 4.497 1.00 94.81 182 ASP A N 1
ATOM 1447 C CA . ASP A 1 182 ? -3.676 -12.188 5.101 1.00 94.81 182 ASP A CA 1
ATOM 1448 C C . ASP A 1 182 ? -3.505 -12.303 6.623 1.00 94.81 182 ASP A C 1
ATOM 1450 O O . ASP A 1 182 ? -4.482 -12.155 7.362 1.00 94.81 182 ASP A O 1
ATOM 1454 N N . GLU A 1 183 ? -2.270 -12.441 7.116 1.00 94.62 183 GLU A N 1
ATOM 1455 C CA . GLU A 1 183 ? -1.949 -12.361 8.541 1.00 94.62 183 GLU A CA 1
ATOM 1456 C C . GLU A 1 183 ? -2.280 -10.977 9.121 1.00 94.62 183 GLU A C 1
ATOM 1458 O O . GLU A 1 183 ? -2.972 -10.895 10.138 1.00 94.62 183 GLU A O 1
ATOM 1463 N N . GLN A 1 184 ? -1.842 -9.879 8.487 1.00 95.12 184 GLN A N 1
ATOM 1464 C CA . GLN A 1 184 ? -2.128 -8.524 8.986 1.00 95.12 184 GLN A CA 1
ATOM 1465 C C . GLN A 1 184 ? -3.636 -8.238 9.009 1.00 95.12 184 GLN A C 1
ATOM 1467 O O . GLN A 1 184 ? -4.156 -7.730 10.004 1.00 95.12 184 GLN A O 1
ATOM 1472 N N . VAL A 1 185 ? -4.355 -8.602 7.942 1.00 95.94 185 VAL A N 1
ATOM 1473 C CA . VAL A 1 185 ? -5.815 -8.445 7.858 1.00 95.94 185 VAL A CA 1
ATOM 1474 C C . VAL A 1 185 ? -6.513 -9.336 8.886 1.00 95.94 185 VAL A C 1
ATOM 1476 O O . VAL A 1 185 ? -7.455 -8.899 9.545 1.00 95.94 185 VAL A O 1
ATOM 1479 N N . GLY A 1 186 ? -6.051 -10.576 9.053 1.00 94.31 186 GLY A N 1
ATOM 1480 C CA . GLY A 1 186 ? -6.568 -11.516 10.041 1.00 94.31 186 GLY A CA 1
ATOM 1481 C C . GLY A 1 186 ? -6.389 -11.006 11.468 1.00 94.31 186 GLY A C 1
ATOM 1482 O O . GLY A 1 186 ? -7.323 -11.081 12.262 1.00 94.31 186 GLY A O 1
ATOM 1483 N N . ARG A 1 187 ? -5.228 -10.424 11.784 1.00 92.75 187 ARG A N 1
ATOM 1484 C CA . ARG A 1 187 ? -4.971 -9.762 13.069 1.00 92.75 187 ARG A CA 1
ATOM 1485 C C . ARG A 1 187 ? -5.879 -8.554 13.274 1.00 92.75 187 ARG A C 1
ATOM 1487 O O . ARG A 1 187 ? -6.494 -8.455 14.325 1.00 92.75 187 ARG A O 1
ATOM 1494 N N . ALA A 1 188 ? -6.029 -7.698 12.264 1.00 92.75 188 ALA A N 1
ATOM 1495 C CA . ALA A 1 188 ? -6.871 -6.505 12.344 1.00 92.75 188 ALA A CA 1
ATOM 1496 C C . ALA A 1 188 ? -8.371 -6.806 12.523 1.00 92.75 188 ALA A C 1
ATOM 1498 O O . ALA A 1 188 ? -9.104 -5.934 12.980 1.00 92.75 188 ALA A O 1
ATOM 1499 N N . LYS A 1 189 ? -8.832 -8.015 12.165 1.00 91.50 189 LYS A N 1
ATOM 1500 C CA . LYS A 1 189 ? -10.209 -8.493 12.394 1.00 91.50 189 LYS A CA 1
ATOM 1501 C C . LYS A 1 189 ? -10.444 -9.086 13.783 1.00 91.50 189 LYS A C 1
ATOM 1503 O O . LYS A 1 189 ? -11.597 -9.311 14.135 1.00 91.50 189 LYS A O 1
ATOM 1508 N N . LYS A 1 190 ? -9.391 -9.448 14.521 1.00 86.44 190 LYS A N 1
ATOM 1509 C CA . LYS A 1 190 ? -9.545 -10.058 15.846 1.00 86.44 190 LYS A CA 1
ATOM 1510 C C . LYS A 1 190 ? -9.937 -8.980 16.847 1.00 86.44 190 LYS A C 1
ATOM 1512 O O . LYS A 1 190 ? -9.266 -7.957 16.937 1.00 86.44 190 LYS A O 1
ATOM 1517 N N . ASN A 1 191 ? -10.974 -9.264 17.626 1.00 74.81 191 ASN A N 1
ATOM 1518 C CA . ASN A 1 191 ? -11.450 -8.383 18.684 1.00 74.81 191 ASN A CA 1
ATOM 1519 C C . ASN A 1 191 ? -11.116 -9.043 20.012 1.00 74.81 191 ASN A C 1
ATOM 1521 O O . ASN A 1 191 ? -11.401 -10.227 20.198 1.00 74.81 191 ASN A O 1
ATOM 1525 N N . GLN A 1 192 ? -10.500 -8.293 20.922 1.00 67.19 192 GLN A N 1
ATOM 1526 C CA . GLN A 1 192 ? -10.287 -8.778 22.285 1.00 67.19 192 GLN A CA 1
ATOM 1527 C C . GLN A 1 192 ? -11.540 -8.594 23.142 1.00 67.19 192 GLN A C 1
ATOM 1529 O O . GLN A 1 192 ? -11.850 -9.444 23.977 1.00 67.19 192 GLN A O 1
ATOM 1534 N N . ARG A 1 193 ? -12.269 -7.500 22.903 1.00 72.06 193 ARG A N 1
ATOM 1535 C CA . ARG A 1 193 ? -13.539 -7.158 23.542 1.00 72.06 193 ARG A CA 1
ATOM 1536 C C . ARG A 1 193 ? -14.454 -6.466 22.546 1.00 72.06 193 ARG A C 1
ATOM 1538 O O . ARG A 1 193 ? -13.978 -5.773 21.645 1.00 72.06 193 ARG A O 1
ATOM 1545 N N . ASP A 1 194 ? -15.752 -6.664 22.725 1.00 72.75 194 ASP A N 1
ATOM 1546 C CA . ASP A 1 194 ? -16.757 -5.937 21.962 1.00 72.75 194 ASP A CA 1
ATOM 1547 C C . ASP A 1 194 ? -16.790 -4.476 22.421 1.00 72.75 194 ASP A C 1
ATOM 1549 O O . ASP A 1 194 ? -16.714 -4.192 23.617 1.00 72.75 194 ASP A O 1
ATOM 1553 N N . GLY A 1 195 ? -16.854 -3.564 21.452 1.00 81.69 195 GLY A N 1
ATOM 1554 C CA . GLY A 1 195 ? -17.030 -2.137 21.699 1.00 81.69 195 GLY A CA 1
ATOM 1555 C C . GLY A 1 195 ? -18.505 -1.741 21.694 1.00 81.69 195 GLY A C 1
ATOM 1556 O O . GLY A 1 195 ? -19.367 -2.485 21.222 1.00 81.69 195 GLY A O 1
ATOM 1557 N N . GLU A 1 196 ? -18.790 -0.548 22.197 1.00 89.12 196 GLU A N 1
ATOM 1558 C CA . GLU A 1 196 ? -20.129 0.039 22.260 1.00 89.12 196 GLU A CA 1
ATOM 1559 C C . GLU A 1 196 ? -20.264 1.250 21.323 1.00 89.12 196 GLU A C 1
ATOM 1561 O O . GLU A 1 196 ? -21.348 1.537 20.804 1.00 89.12 196 GLU A O 1
ATOM 1566 N N . GLU A 1 197 ? -19.162 1.954 21.046 1.00 92.31 197 GLU A N 1
ATOM 1567 C CA . GLU A 1 197 ? -19.149 3.173 20.239 1.00 92.31 197 GLU A CA 1
ATOM 1568 C C . GLU A 1 197 ? -18.974 2.830 18.752 1.00 92.31 197 GLU A C 1
ATOM 1570 O O . GLU A 1 197 ? -17.897 2.429 18.314 1.00 92.31 197 GLU A O 1
ATOM 1575 N N . LEU A 1 198 ? -20.023 2.996 17.940 1.00 93.38 198 LEU A N 1
ATOM 1576 C CA . LEU A 1 198 ? -19.974 2.672 16.507 1.00 93.38 198 LEU A CA 1
ATOM 1577 C C . LEU A 1 198 ? -18.830 3.395 15.781 1.00 93.38 198 LEU A C 1
ATOM 1579 O O . LEU A 1 198 ? -18.613 4.595 15.953 1.00 93.38 198 LEU A O 1
ATOM 1583 N N . ASN A 1 199 ? -18.146 2.669 14.899 1.00 94.19 199 ASN A N 1
ATOM 1584 C CA . ASN A 1 199 ? -17.094 3.221 14.060 1.00 94.19 199 ASN A CA 1
ATOM 1585 C C . ASN A 1 199 ? -17.680 3.847 12.776 1.00 94.19 199 ASN A C 1
ATOM 1587 O O . ASN A 1 199 ? -18.141 3.118 11.893 1.00 94.19 199 ASN A O 1
ATOM 1591 N N . PRO A 1 200 ? -17.610 5.181 12.598 1.00 93.50 200 PRO A N 1
ATOM 1592 C CA . PRO A 1 200 ? -18.141 5.846 11.406 1.00 93.50 200 PRO A CA 1
ATOM 1593 C C . PRO A 1 200 ? -17.342 5.552 10.126 1.00 93.50 200 PRO A C 1
ATOM 1595 O O . PRO A 1 200 ? -17.821 5.841 9.031 1.00 93.50 200 PRO A O 1
ATOM 1598 N N . LEU A 1 201 ? -16.126 5.011 10.250 1.00 95.06 201 LEU A N 1
ATOM 1599 C CA . LEU A 1 201 ? -15.251 4.674 9.129 1.00 95.06 201 LEU A CA 1
ATOM 1600 C C . LEU A 1 201 ? -15.349 3.199 8.719 1.00 95.06 201 LEU A C 1
ATOM 1602 O O . LEU A 1 201 ? -14.727 2.817 7.738 1.00 95.06 201 LEU A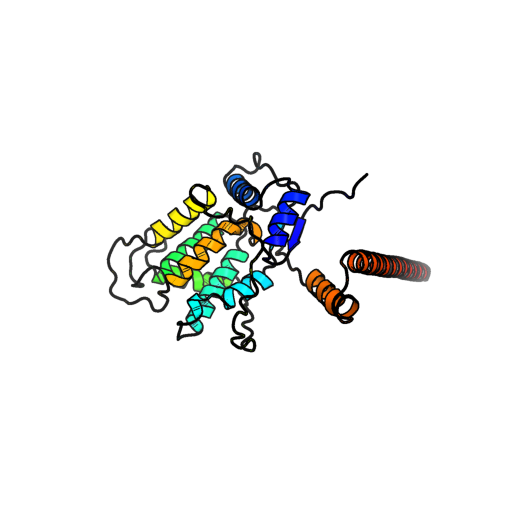 O 1
ATOM 1606 N N . PHE A 1 202 ? -16.151 2.373 9.399 1.00 95.06 202 PHE A N 1
ATOM 1607 C CA . PHE A 1 202 ? -16.286 0.950 9.080 1.00 95.06 202 PHE A CA 1
ATOM 1608 C C . PHE A 1 202 ? -16.598 0.709 7.589 1.00 95.06 202 PHE A C 1
ATOM 1610 O O . PHE A 1 202 ? -17.672 1.052 7.085 1.00 95.06 202 PHE A O 1
ATOM 1617 N N . LEU A 1 203 ? -15.649 0.099 6.869 1.00 95.38 203 LEU A N 1
ATOM 1618 C CA . LEU A 1 203 ? -15.742 -0.151 5.431 1.00 95.38 203 LEU A CA 1
ATOM 1619 C C . LEU A 1 203 ? -14.973 -1.425 5.017 1.00 95.38 203 LEU A C 1
ATOM 1621 O O . LEU A 1 203 ? -13.980 -1.353 4.291 1.00 95.38 203 LEU A O 1
ATOM 1625 N N . PRO A 1 204 ? -15.445 -2.635 5.371 1.00 95.00 204 PRO A N 1
ATOM 1626 C CA . PRO A 1 204 ? -14.729 -3.878 5.056 1.00 95.00 204 PRO A CA 1
ATOM 1627 C C . PRO A 1 204 ? -14.501 -4.117 3.558 1.00 95.00 204 PRO A C 1
ATOM 1629 O O . PRO A 1 204 ? -13.495 -4.699 3.155 1.00 95.00 204 PRO A O 1
ATOM 1632 N N . LYS A 1 205 ? -15.415 -3.629 2.704 1.00 94.00 205 LYS A N 1
ATOM 1633 C CA . LYS A 1 205 ? -15.276 -3.718 1.240 1.00 94.00 205 LYS A CA 1
ATOM 1634 C C . LYS A 1 205 ? -14.017 -3.018 0.730 1.00 94.00 205 LYS A C 1
ATOM 1636 O O . LYS A 1 205 ? -13.454 -3.464 -0.263 1.00 94.00 205 LYS A O 1
ATOM 1641 N N . PHE A 1 206 ? -13.580 -1.949 1.396 1.00 95.62 206 PHE A N 1
ATOM 1642 C CA . PHE A 1 206 ? -12.327 -1.281 1.063 1.00 95.62 206 PHE A CA 1
ATOM 1643 C C . PHE A 1 206 ? -11.131 -2.196 1.330 1.00 95.62 206 PHE A C 1
ATOM 1645 O O . PHE A 1 206 ? -10.287 -2.342 0.452 1.00 95.62 206 PHE A O 1
ATOM 1652 N N . VAL A 1 207 ? -11.099 -2.890 2.473 1.00 96.31 207 VAL A N 1
ATOM 1653 C CA . VAL A 1 207 ? -10.003 -3.815 2.810 1.00 96.31 207 VAL A CA 1
ATOM 1654 C C . VAL A 1 207 ? -9.913 -4.980 1.836 1.00 96.31 207 VAL A C 1
ATOM 1656 O O . VAL A 1 207 ? -8.809 -5.366 1.476 1.00 96.31 207 VAL A O 1
ATOM 1659 N N . ASN A 1 208 ? -11.042 -5.488 1.336 1.00 93.06 208 ASN A N 1
ATOM 1660 C CA . ASN A 1 208 ? -11.036 -6.546 0.321 1.00 93.06 208 ASN A CA 1
ATOM 1661 C C . ASN A 1 208 ? -10.311 -6.132 -0.969 1.00 93.06 208 ASN A C 1
ATOM 1663 O O . ASN A 1 208 ? -9.696 -6.969 -1.621 1.00 93.06 208 ASN A O 1
ATOM 1667 N N . ILE A 1 209 ? -10.404 -4.858 -1.357 1.00 94.12 209 ILE A N 1
ATOM 1668 C CA . ILE A 1 209 ? -9.703 -4.333 -2.535 1.00 94.12 209 ILE A CA 1
ATOM 1669 C C . ILE A 1 209 ? -8.267 -3.977 -2.160 1.00 94.12 209 ILE A C 1
ATOM 1671 O O . ILE A 1 209 ? -7.339 -4.333 -2.884 1.00 94.12 209 ILE A O 1
ATOM 1675 N N . LEU A 1 210 ? -8.080 -3.304 -1.021 1.00 95.75 210 LEU A N 1
ATOM 1676 C CA . LEU A 1 210 ? -6.775 -2.874 -0.536 1.00 95.75 210 LEU A CA 1
ATOM 1677 C C . LEU A 1 210 ? -5.829 -4.0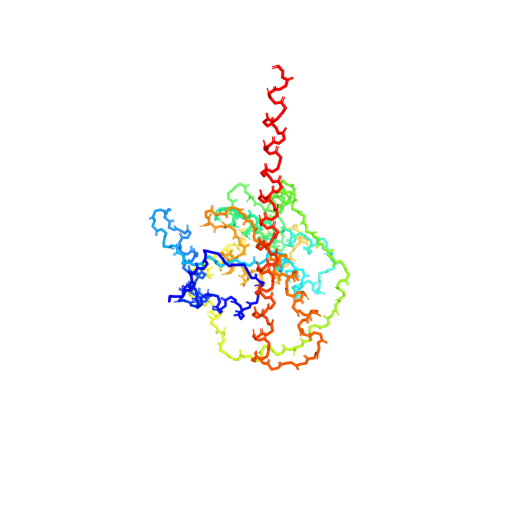62 -0.361 1.00 95.75 210 LEU A C 1
ATOM 1679 O O . LEU A 1 210 ? -4.701 -3.977 -0.829 1.00 95.75 210 LEU A O 1
ATOM 1683 N N . SER A 1 211 ? -6.272 -5.171 0.237 1.00 93.88 211 SER A N 1
ATOM 1684 C CA . SER A 1 211 ? -5.433 -6.357 0.447 1.00 93.88 211 SER A CA 1
ATOM 1685 C C . SER A 1 211 ? -4.862 -6.873 -0.873 1.00 93.88 211 SER A C 1
ATOM 1687 O O . SER A 1 211 ? -3.660 -7.102 -0.971 1.00 93.88 211 SER A O 1
ATOM 1689 N N . GLN A 1 212 ? -5.680 -6.932 -1.929 1.00 91.56 212 GLN A N 1
ATOM 1690 C CA . GLN A 1 212 ? -5.235 -7.340 -3.266 1.00 91.56 212 GLN A CA 1
ATOM 1691 C C . GLN A 1 212 ? -4.212 -6.379 -3.875 1.00 91.56 212 GLN A C 1
ATOM 1693 O O . GLN A 1 212 ? -3.334 -6.806 -4.618 1.00 91.56 212 GLN A O 1
ATOM 1698 N N . ARG A 1 213 ? -4.300 -5.081 -3.565 1.00 91.50 213 ARG A N 1
ATOM 1699 C CA . ARG A 1 213 ? -3.363 -4.065 -4.073 1.00 91.50 213 ARG A CA 1
ATOM 1700 C C . ARG A 1 213 ? -2.081 -3.966 -3.253 1.00 91.50 213 ARG A C 1
ATOM 1702 O O . ARG A 1 213 ? -1.018 -3.726 -3.823 1.00 91.50 213 ARG A O 1
ATOM 1709 N N . VAL A 1 214 ? -2.159 -4.195 -1.944 1.00 94.19 214 VAL A N 1
ATOM 1710 C CA . VAL A 1 214 ? -1.009 -4.241 -1.028 1.00 94.19 214 VAL A CA 1
ATOM 1711 C C . VAL A 1 214 ? -0.089 -5.399 -1.354 1.00 94.19 214 VAL A C 1
ATOM 1713 O O . VAL A 1 214 ? 1.116 -5.249 -1.240 1.00 94.19 214 VAL A O 1
ATOM 1716 N N . LYS A 1 215 ? -0.604 -6.487 -1.915 1.00 92.75 215 LYS A N 1
ATOM 1717 C CA . LYS A 1 215 ? 0.223 -7.575 -2.449 1.00 92.75 215 LYS A CA 1
ATOM 1718 C C . LYS A 1 215 ? 1.201 -7.137 -3.553 1.00 92.75 215 LYS A C 1
ATOM 1720 O O . LYS A 1 215 ? 2.089 -7.895 -3.903 1.00 92.75 215 LYS A O 1
ATOM 1725 N N . GLU A 1 216 ? 1.073 -5.918 -4.078 1.00 92.56 216 GLU A N 1
ATOM 1726 C CA . GLU A 1 216 ? 1.972 -5.319 -5.070 1.00 92.56 216 GLU A CA 1
ATOM 1727 C C . GLU A 1 216 ? 2.734 -4.094 -4.526 1.00 92.56 216 GLU A C 1
ATOM 1729 O O . GLU A 1 216 ? 3.346 -3.359 -5.302 1.00 92.56 216 GLU A O 1
ATOM 1734 N N . PHE A 1 217 ? 2.738 -3.863 -3.204 1.00 93.00 217 PHE A N 1
ATOM 1735 C CA . PHE A 1 217 ? 3.381 -2.693 -2.581 1.00 93.00 217 PHE A CA 1
ATOM 1736 C C . PHE A 1 217 ? 4.867 -2.487 -2.914 1.00 93.00 217 PHE A C 1
ATOM 1738 O O . PHE A 1 217 ? 5.280 -1.323 -2.989 1.00 93.00 217 PHE A O 1
ATOM 1745 N N . PRO A 1 218 ? 5.680 -3.529 -3.195 1.00 91.81 218 PRO A N 1
ATOM 1746 C CA . PRO A 1 218 ? 7.051 -3.317 -3.652 1.00 91.81 218 PRO A CA 1
ATOM 1747 C C . PRO A 1 218 ? 7.155 -2.518 -4.959 1.00 91.81 218 PRO A C 1
ATOM 1749 O O . PRO A 1 218 ? 8.206 -1.955 -5.245 1.00 91.81 218 PRO A O 1
ATOM 1752 N N . LEU A 1 219 ? 6.084 -2.458 -5.760 1.00 91.50 219 LEU A N 1
ATOM 1753 C CA . LEU A 1 219 ? 6.059 -1.726 -7.028 1.00 91.50 219 LEU A CA 1
ATOM 1754 C C . LEU A 1 219 ? 5.717 -0.243 -6.856 1.00 91.50 219 LEU A C 1
ATOM 1756 O O . LEU A 1 219 ? 6.103 0.577 -7.687 1.00 91.50 219 LEU A O 1
ATOM 1760 N N . TRP A 1 220 ? 4.965 0.119 -5.818 1.00 90.81 220 TRP A N 1
ATOM 1761 C CA . TRP A 1 220 ? 4.411 1.470 -5.669 1.00 90.81 220 TRP A CA 1
ATOM 1762 C C . TRP A 1 220 ? 4.826 2.196 -4.386 1.00 90.81 220 TRP A C 1
ATOM 1764 O O . TRP A 1 220 ? 4.449 3.347 -4.185 1.00 90.81 220 TRP A O 1
ATOM 1774 N N . THR A 1 221 ? 5.671 1.577 -3.563 1.00 89.06 221 THR A N 1
ATOM 1775 C CA . THR A 1 221 ? 6.341 2.220 -2.421 1.00 89.06 221 THR A CA 1
ATOM 1776 C C . THR A 1 221 ? 7.845 2.316 -2.661 1.00 89.06 221 THR A C 1
ATOM 1778 O O . THR A 1 221 ? 8.361 1.781 -3.641 1.00 89.06 221 THR A O 1
ATOM 1781 N N . SER A 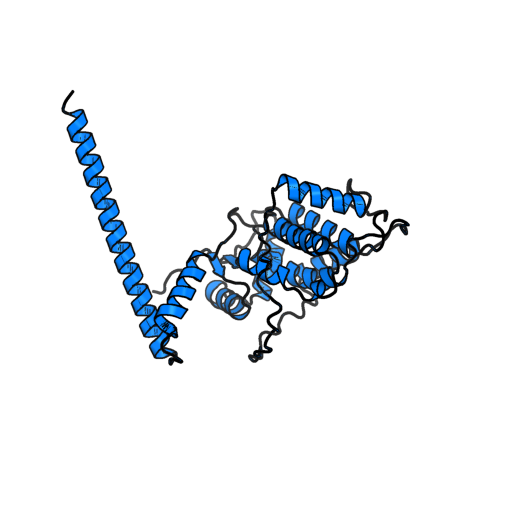1 222 ? 8.561 3.026 -1.787 1.00 84.31 222 SER A N 1
ATOM 1782 C CA . SER A 1 222 ? 10.034 3.012 -1.750 1.00 84.31 222 SER A CA 1
ATOM 1783 C C . SER A 1 222 ? 10.573 2.051 -0.677 1.00 84.31 222 SER A C 1
ATOM 1785 O O . SER A 1 222 ? 11.765 2.066 -0.370 1.00 84.31 222 SER A O 1
ATOM 1787 N N . VAL A 1 223 ? 9.710 1.217 -0.088 1.00 84.25 223 VAL A N 1
ATOM 1788 C CA . VAL A 1 223 ? 10.089 0.293 0.983 1.00 84.25 223 VAL A CA 1
ATOM 1789 C C . VAL A 1 223 ? 11.134 -0.695 0.474 1.00 84.25 223 VAL A C 1
ATOM 1791 O O . VAL A 1 223 ? 10.960 -1.332 -0.560 1.00 84.25 223 VAL A O 1
ATOM 1794 N N . GLY A 1 224 ? 12.236 -0.830 1.214 1.00 71.75 224 GLY A N 1
ATOM 1795 C CA . GLY A 1 224 ? 13.300 -1.777 0.871 1.00 71.75 224 GLY A CA 1
ATOM 1796 C C . GLY A 1 224 ? 14.200 -1.343 -0.286 1.00 71.75 224 GLY A C 1
ATOM 1797 O O . GLY A 1 224 ? 15.044 -2.129 -0.720 1.00 71.75 224 GLY A O 1
ATOM 1798 N N . MET A 1 225 ? 14.046 -0.105 -0.756 1.00 70.88 225 MET A N 1
ATOM 1799 C CA . MET A 1 225 ? 14.830 0.473 -1.839 1.00 70.88 225 MET A CA 1
ATOM 1800 C C . MET A 1 225 ? 15.893 1.441 -1.316 1.00 70.88 225 MET A C 1
ATOM 1802 O O . MET A 1 225 ? 15.684 2.143 -0.333 1.00 70.88 225 MET A O 1
ATOM 1806 N N . ASP A 1 226 ? 17.013 1.540 -2.032 1.00 60.22 226 ASP A N 1
ATOM 1807 C CA . ASP A 1 226 ? 18.059 2.536 -1.750 1.00 60.22 226 ASP A CA 1
ATOM 1808 C C . ASP A 1 226 ? 17.694 3.949 -2.239 1.00 60.22 226 ASP A C 1
ATOM 1810 O O . ASP A 1 226 ? 18.384 4.917 -1.928 1.00 60.22 226 ASP A O 1
ATOM 1814 N N . CYS A 1 227 ? 16.649 4.075 -3.062 1.00 54.47 227 CYS A N 1
ATOM 1815 C CA . CYS A 1 227 ? 16.258 5.332 -3.683 1.00 54.47 227 CYS A CA 1
ATOM 1816 C C . CYS A 1 227 ? 14.974 5.858 -3.035 1.00 54.47 227 CYS A C 1
ATOM 1818 O O . CYS A 1 227 ? 13.913 5.246 -3.148 1.00 54.47 227 CYS A O 1
ATOM 1820 N N . SER A 1 228 ? 15.084 7.003 -2.361 1.00 55.25 228 SER A N 1
ATOM 1821 C CA . SER A 1 228 ? 13.990 7.652 -1.632 1.00 55.25 228 SER A CA 1
ATOM 1822 C C . SER A 1 228 ? 13.032 8.448 -2.523 1.00 55.25 228 SER A C 1
ATOM 1824 O O . SER A 1 228 ? 12.032 8.958 -2.028 1.00 55.25 228 SER A O 1
ATOM 1826 N N . THR A 1 229 ? 13.300 8.580 -3.826 1.00 55.69 229 THR A N 1
ATOM 1827 C CA . THR A 1 229 ? 12.481 9.414 -4.712 1.00 55.69 229 THR A CA 1
ATOM 1828 C C . THR A 1 229 ? 11.279 8.650 -5.263 1.00 55.69 229 THR A C 1
ATOM 1830 O O . THR A 1 229 ? 11.408 7.570 -5.844 1.00 55.69 229 THR A O 1
ATOM 1833 N N . HIS A 1 230 ? 10.086 9.225 -5.096 1.00 57.97 230 HIS A N 1
ATOM 1834 C CA . HIS A 1 230 ? 8.869 8.723 -5.730 1.00 57.97 230 HIS A CA 1
ATOM 1835 C C . HIS A 1 230 ? 8.949 8.884 -7.249 1.00 57.97 230 HIS A C 1
ATOM 1837 O O . HIS A 1 230 ? 9.465 9.873 -7.771 1.00 57.97 230 HIS A O 1
ATOM 1843 N N . ALA A 1 231 ? 8.437 7.888 -7.964 1.00 58.28 231 ALA A N 1
ATOM 1844 C CA . ALA A 1 231 ? 8.444 7.875 -9.414 1.00 58.28 231 ALA A CA 1
ATOM 1845 C C . ALA A 1 231 ? 7.220 8.616 -9.976 1.00 58.28 231 ALA A C 1
ATOM 1847 O O . ALA A 1 231 ? 6.084 8.263 -9.668 1.00 58.28 231 ALA A O 1
ATOM 1848 N N . THR A 1 232 ? 7.460 9.613 -10.830 1.00 54.66 232 THR A N 1
ATOM 1849 C CA . THR A 1 232 ? 6.437 10.262 -11.663 1.00 54.66 232 THR A CA 1
ATOM 1850 C C . THR A 1 232 ? 6.673 9.893 -13.123 1.00 54.66 232 THR A C 1
ATOM 1852 O O . THR A 1 232 ? 7.803 9.951 -13.610 1.00 54.66 232 THR A O 1
ATOM 1855 N N . SER A 1 233 ? 5.613 9.512 -13.828 1.00 53.84 233 SER A N 1
ATOM 1856 C CA . SER A 1 233 ? 5.616 9.286 -15.272 1.00 53.84 233 SER A CA 1
ATOM 1857 C C . SER A 1 233 ? 5.145 10.513 -16.054 1.00 53.84 233 SER A C 1
ATOM 1859 O O . SER A 1 233 ? 4.992 10.415 -17.260 1.00 53.84 233 SER A O 1
ATOM 1861 N N . SER A 1 234 ? 5.008 11.687 -15.425 1.00 51.97 234 SER A N 1
ATOM 1862 C CA . SER A 1 234 ? 4.557 12.939 -16.068 1.00 51.97 234 SER A CA 1
ATOM 1863 C C . SER A 1 234 ? 5.264 13.253 -17.396 1.00 51.97 234 SER A C 1
ATOM 1865 O O . SER A 1 234 ? 4.626 13.662 -18.364 1.00 51.97 234 SER A O 1
ATOM 1867 N N . TYR A 1 235 ? 6.572 12.992 -17.485 1.00 50.66 235 TYR A N 1
ATOM 1868 C CA . TYR A 1 235 ? 7.329 13.107 -18.737 1.00 50.66 235 TYR A CA 1
ATOM 1869 C C . TYR A 1 235 ? 6.878 12.092 -19.804 1.00 50.66 235 TYR A C 1
ATOM 1871 O O . TYR A 1 235 ? 6.709 12.433 -20.973 1.00 50.66 235 TYR A O 1
ATOM 1879 N N . VAL A 1 236 ? 6.661 10.841 -19.397 1.00 54.94 236 VAL A N 1
ATOM 1880 C CA . VAL A 1 236 ? 6.211 9.739 -20.259 1.00 54.94 236 VAL A CA 1
ATOM 1881 C C . VAL A 1 236 ? 4.751 9.929 -20.675 1.00 54.94 236 VAL A C 1
ATOM 1883 O O . VAL A 1 236 ? 4.423 9.672 -21.825 1.00 54.94 236 VAL A O 1
ATOM 1886 N N . GLU A 1 237 ? 3.881 10.436 -19.802 1.00 53.31 237 GLU A N 1
ATOM 1887 C CA . GLU A 1 237 ? 2.494 10.798 -20.117 1.00 53.31 237 GLU A CA 1
ATOM 1888 C C . GLU A 1 237 ? 2.414 11.949 -21.113 1.00 53.31 237 GLU A C 1
ATOM 1890 O O . GLU A 1 237 ? 1.658 11.860 -22.080 1.00 53.31 237 GLU A O 1
ATOM 1895 N N . GLY A 1 238 ? 3.217 13.000 -20.919 1.00 54.97 238 GLY A N 1
ATOM 1896 C CA . GLY A 1 238 ? 3.361 14.078 -21.896 1.00 54.97 238 GLY A CA 1
ATOM 1897 C C . GLY A 1 238 ? 3.788 13.523 -23.251 1.00 54.97 238 GLY A C 1
ATOM 1898 O O . GLY A 1 238 ? 3.137 13.771 -24.262 1.00 54.97 238 GLY A O 1
ATOM 1899 N N . TYR A 1 239 ? 4.792 12.648 -23.251 1.00 60.19 239 TYR A N 1
ATOM 1900 C CA . TYR A 1 239 ? 5.260 11.981 -24.458 1.00 60.19 239 TYR A CA 1
ATOM 1901 C C . TYR A 1 239 ? 4.213 11.048 -25.098 1.00 60.19 239 TYR A C 1
ATOM 1903 O O . TYR A 1 239 ? 4.058 11.033 -26.317 1.00 60.19 239 TYR A O 1
ATOM 1911 N N . PHE A 1 240 ? 3.441 10.291 -24.316 1.00 62.50 240 PHE A N 1
ATOM 1912 C CA . PHE A 1 240 ? 2.348 9.464 -24.835 1.00 62.50 240 PHE A CA 1
ATOM 1913 C C . PHE A 1 240 ? 1.190 10.307 -25.355 1.00 62.50 240 PHE A C 1
ATOM 1915 O O . PHE A 1 240 ? 0.567 9.925 -26.344 1.00 62.50 240 PHE A O 1
ATOM 1922 N N . ASN A 1 241 ? 0.893 11.442 -24.728 1.00 67.94 241 ASN A N 1
ATOM 1923 C CA . ASN A 1 241 ? -0.059 12.410 -25.254 1.00 67.94 241 ASN A CA 1
ATOM 1924 C C . ASN A 1 241 ? 0.452 13.005 -26.567 1.00 67.94 241 ASN A C 1
ATOM 1926 O O . ASN A 1 241 ? -0.319 13.094 -27.521 1.00 67.94 241 ASN A O 1
ATOM 1930 N N . ASP A 1 242 ? 1.745 13.295 -26.682 1.00 65.25 242 ASP A N 1
ATOM 1931 C CA . ASP A 1 242 ? 2.371 13.710 -27.937 1.00 65.25 242 ASP A CA 1
ATOM 1932 C C . ASP A 1 242 ? 2.295 12.607 -28.997 1.00 65.25 242 ASP A C 1
ATOM 1934 O O . ASP A 1 242 ? 1.947 12.879 -30.139 1.00 65.25 242 ASP A O 1
ATOM 1938 N N . ILE A 1 243 ? 2.510 11.337 -28.646 1.00 68.31 243 ILE A N 1
ATOM 1939 C CA . ILE A 1 243 ? 2.310 10.202 -29.563 1.00 68.31 243 ILE A CA 1
ATOM 1940 C C . ILE A 1 243 ? 0.841 10.100 -29.982 1.00 68.31 243 ILE A C 1
ATOM 1942 O O . ILE A 1 243 ? 0.531 9.997 -31.170 1.00 68.31 243 ILE A O 1
ATOM 1946 N N . LYS A 1 244 ? -0.097 10.149 -29.034 1.00 65.69 244 LYS A N 1
ATOM 1947 C CA . LYS A 1 244 ? -1.534 10.080 -29.325 1.00 65.69 244 LYS A CA 1
ATOM 1948 C C . LYS A 1 244 ? -1.953 11.214 -30.260 1.00 65.69 244 LYS A C 1
ATOM 1950 O O . LYS A 1 244 ? -2.690 10.985 -31.217 1.00 65.69 244 LYS A O 1
ATOM 1955 N N . THR A 1 245 ? -1.446 12.421 -30.028 1.00 71.31 245 THR A N 1
ATOM 1956 C CA . THR A 1 245 ? -1.819 13.621 -30.784 1.00 71.31 245 THR A CA 1
ATOM 1957 C C . THR A 1 245 ? -1.052 13.799 -32.095 1.00 71.31 245 THR A C 1
ATOM 1959 O O . THR A 1 245 ? -1.637 14.291 -33.053 1.00 71.31 245 THR A O 1
ATOM 1962 N N . ARG A 1 246 ? 0.216 13.391 -32.194 1.00 66.62 246 ARG A N 1
ATOM 1963 C CA . ARG A 1 246 ? 1.057 13.570 -33.397 1.00 66.62 246 ARG A CA 1
ATOM 1964 C C . ARG A 1 246 ? 1.112 12.319 -34.275 1.00 66.62 246 ARG A C 1
ATOM 1966 O O . ARG A 1 246 ? 1.167 12.411 -35.505 1.00 66.62 246 ARG A O 1
ATOM 1973 N N . ILE A 1 247 ? 1.086 11.136 -33.664 1.00 64.69 247 ILE A N 1
ATOM 1974 C CA . ILE A 1 247 ? 1.225 9.855 -34.365 1.00 64.69 247 ILE A CA 1
ATOM 1975 C C . ILE A 1 247 ? -0.137 9.230 -34.669 1.00 64.69 247 ILE A C 1
ATOM 1977 O O . ILE A 1 247 ? -0.348 8.838 -35.817 1.00 64.69 247 ILE A O 1
ATOM 1981 N N . LEU A 1 248 ? -1.043 9.157 -33.684 1.00 65.12 248 LEU A N 1
ATOM 1982 C CA . LEU A 1 248 ? -2.284 8.364 -33.764 1.00 65.12 248 LEU A CA 1
ATOM 1983 C C . LEU A 1 248 ? -3.546 9.156 -34.152 1.00 65.12 248 LEU A C 1
ATOM 1985 O O . LEU A 1 248 ? -4.536 8.548 -34.558 1.00 65.12 248 LEU A O 1
ATOM 1989 N N . LYS A 1 249 ? -3.526 10.496 -34.112 1.00 64.69 249 LYS A N 1
ATOM 1990 C CA . LYS A 1 249 ? -4.655 11.340 -34.571 1.00 64.69 249 LYS A CA 1
ATOM 1991 C C . LYS A 1 249 ? -5.048 11.114 -36.037 1.00 64.69 249 LYS A C 1
ATOM 1993 O O . LYS A 1 249 ? -6.150 11.479 -36.424 1.00 64.69 249 LYS A O 1
ATOM 1998 N N . THR A 1 250 ? -4.174 10.519 -36.851 1.00 65.50 250 THR A N 1
ATOM 1999 C CA . THR A 1 250 ? -4.419 10.249 -38.277 1.00 65.50 250 THR A CA 1
ATOM 2000 C C . THR A 1 250 ? -5.246 8.983 -38.545 1.00 65.50 250 THR A C 1
ATOM 2002 O O . THR A 1 250 ? -5.384 8.593 -39.701 1.00 65.50 250 THR A O 1
ATOM 2005 N N . GLY A 1 251 ? -5.794 8.336 -37.509 1.00 63.91 251 GLY A N 1
ATOM 2006 C CA . GLY A 1 251 ? -6.615 7.127 -37.626 1.00 63.91 251 GLY A CA 1
ATOM 2007 C C . GLY A 1 251 ? -5.835 5.821 -37.400 1.00 63.91 251 GLY A C 1
ATOM 2008 O O . GLY A 1 251 ? -4.633 5.856 -37.115 1.00 63.91 251 GLY A O 1
ATOM 2009 N N . PRO A 1 252 ? -6.511 4.657 -37.488 1.00 66.25 252 PRO A N 1
ATOM 2010 C CA . PRO A 1 252 ? -5.891 3.362 -37.238 1.00 66.25 252 PRO A CA 1
ATOM 2011 C C . PRO A 1 252 ? -4.715 3.118 -38.189 1.00 66.25 252 PRO A C 1
ATOM 2013 O O . PRO A 1 252 ? -4.826 3.262 -39.405 1.00 66.25 252 PRO A O 1
ATOM 2016 N N . MET A 1 253 ? -3.574 2.738 -37.619 1.00 78.00 253 MET A N 1
ATOM 2017 C CA . MET A 1 253 ? -2.313 2.551 -38.329 1.00 78.00 253 MET A CA 1
ATOM 2018 C C . MET A 1 253 ? -1.776 1.143 -38.067 1.00 78.00 253 MET A C 1
ATOM 2020 O O . MET A 1 253 ? -1.893 0.617 -36.963 1.00 78.00 253 MET A O 1
ATOM 2024 N N . ARG A 1 254 ? -1.163 0.532 -39.087 1.00 77.44 254 ARG A N 1
ATOM 2025 C CA . ARG A 1 254 ? -0.467 -0.752 -38.938 1.00 77.44 254 ARG A CA 1
ATOM 2026 C C . ARG A 1 254 ? 0.752 -0.620 -38.013 1.00 77.44 254 ARG A C 1
ATOM 2028 O O . ARG A 1 254 ? 1.435 0.403 -38.028 1.00 77.44 254 ARG A O 1
ATOM 2035 N N . VAL A 1 255 ? 1.048 -1.677 -37.254 1.00 74.31 255 VAL A N 1
ATOM 2036 C CA . VAL A 1 255 ? 2.130 -1.708 -36.250 1.00 74.31 255 VAL A CA 1
ATOM 2037 C C . VAL A 1 255 ? 3.507 -1.398 -36.845 1.00 74.31 255 VAL A C 1
ATOM 2039 O O . VAL A 1 255 ? 4.275 -0.655 -36.248 1.00 74.31 255 VAL A O 1
ATOM 2042 N N . ASP A 1 256 ? 3.819 -1.894 -38.039 1.00 74.12 256 ASP A N 1
ATOM 2043 C CA . ASP A 1 256 ? 5.083 -1.614 -38.730 1.00 74.12 256 ASP A CA 1
ATOM 2044 C C . ASP A 1 256 ? 5.269 -0.116 -39.022 1.00 74.12 256 ASP A C 1
ATOM 2046 O O . ASP A 1 256 ? 6.313 0.464 -38.721 1.00 74.12 256 ASP A O 1
ATOM 2050 N N . LYS A 1 257 ? 4.221 0.546 -39.525 1.00 76.44 257 LYS A N 1
ATOM 2051 C CA . LYS A 1 257 ? 4.224 2.000 -39.748 1.00 76.44 257 LYS A CA 1
ATOM 2052 C C . LYS A 1 257 ? 4.297 2.786 -38.442 1.00 76.44 257 LYS A C 1
ATOM 2054 O O . LYS A 1 257 ? 4.970 3.815 -38.397 1.00 76.44 257 LYS A O 1
ATOM 2059 N N . PHE A 1 258 ? 3.638 2.296 -37.392 1.00 77.94 258 PHE A N 1
ATOM 2060 C CA . PHE A 1 258 ? 3.746 2.874 -36.057 1.00 77.94 258 PHE A CA 1
ATOM 2061 C C . PHE A 1 258 ? 5.190 2.846 -35.559 1.00 77.94 258 PHE A C 1
ATOM 2063 O O . PHE A 1 258 ? 5.708 3.890 -35.178 1.00 77.94 258 PHE A O 1
ATOM 2070 N N . LEU A 1 259 ? 5.851 1.687 -35.624 1.00 76.75 259 LEU A N 1
ATOM 2071 C CA . LEU A 1 259 ? 7.227 1.519 -35.158 1.00 76.75 259 LEU A CA 1
ATOM 2072 C C . LEU A 1 259 ? 8.200 2.429 -35.914 1.00 76.75 259 LEU A C 1
ATOM 2074 O O . LEU A 1 259 ? 9.020 3.085 -35.281 1.00 76.75 259 LEU A O 1
ATOM 2078 N N . ILE A 1 260 ? 8.069 2.539 -37.241 1.00 79.94 260 ILE A N 1
ATOM 2079 C CA . ILE A 1 260 ? 8.910 3.436 -38.052 1.00 79.94 260 ILE A CA 1
ATOM 2080 C C . ILE A 1 260 ? 8.672 4.903 -37.671 1.00 79.94 260 ILE A C 1
ATOM 2082 O O . ILE A 1 260 ? 9.623 5.649 -37.442 1.00 79.94 260 ILE A O 1
ATOM 2086 N N . LYS A 1 261 ? 7.407 5.332 -37.578 1.00 75.12 261 LYS A N 1
ATOM 2087 C CA . LYS A 1 261 ? 7.059 6.722 -37.249 1.00 75.12 261 LYS A CA 1
ATOM 2088 C C . LYS A 1 261 ? 7.513 7.091 -35.835 1.00 75.12 261 LYS A C 1
ATOM 2090 O O . LYS A 1 261 ? 8.078 8.159 -35.633 1.00 75.12 261 LYS A O 1
ATOM 2095 N N . HIS A 1 262 ? 7.339 6.176 -34.888 1.00 76.44 262 HIS A N 1
ATOM 2096 C CA . HIS A 1 262 ? 7.781 6.333 -33.511 1.00 76.44 262 HIS A CA 1
ATOM 2097 C C . HIS A 1 262 ? 9.312 6.380 -33.394 1.00 76.44 262 HIS A C 1
ATOM 2099 O O . HIS A 1 262 ? 9.836 7.274 -32.735 1.00 76.44 262 HIS A O 1
ATOM 2105 N N . ALA A 1 263 ? 10.037 5.494 -34.085 1.00 77.19 263 ALA A N 1
ATOM 2106 C CA . ALA A 1 263 ? 11.500 5.508 -34.118 1.00 77.19 263 ALA A CA 1
ATOM 2107 C C . ALA A 1 263 ? 12.051 6.816 -34.711 1.00 77.19 263 ALA A C 1
ATOM 2109 O O . ALA A 1 263 ? 12.992 7.392 -34.164 1.00 77.19 263 ALA A O 1
ATOM 2110 N N . ASN A 1 264 ? 11.429 7.326 -35.778 1.00 76.38 264 ASN A N 1
ATOM 2111 C CA . ASN A 1 264 ? 11.792 8.612 -36.373 1.00 76.38 264 ASN A CA 1
ATOM 2112 C C . ASN A 1 264 ? 11.511 9.791 -35.429 1.00 76.38 264 ASN A C 1
ATOM 2114 O O . ASN A 1 264 ? 12.334 10.699 -35.337 1.00 76.38 264 ASN A O 1
ATOM 2118 N N . ASP A 1 265 ? 10.395 9.772 -34.694 1.00 73.94 265 ASP A N 1
ATOM 2119 C CA . ASP A 1 265 ? 10.087 10.802 -33.694 1.00 73.94 265 ASP A CA 1
ATOM 2120 C C . ASP A 1 265 ? 11.071 10.769 -32.510 1.00 73.94 265 ASP A C 1
ATOM 2122 O O . ASP A 1 265 ? 11.537 11.824 -32.079 1.00 73.94 265 ASP A O 1
ATOM 2126 N N . ILE A 1 266 ? 11.450 9.581 -32.014 1.00 75.31 266 ILE A N 1
ATOM 2127 C CA . ILE A 1 266 ? 12.503 9.428 -30.989 1.00 75.31 266 ILE A CA 1
ATOM 2128 C C . ILE A 1 266 ? 13.833 9.981 -31.508 1.00 75.31 266 ILE A C 1
ATOM 2130 O O . ILE A 1 266 ? 14.528 10.717 -30.801 1.00 75.31 266 ILE A O 1
ATOM 2134 N N . HIS A 1 267 ? 14.191 9.646 -32.748 1.00 72.88 267 HIS A N 1
ATOM 2135 C CA . HIS A 1 267 ? 15.418 10.124 -33.374 1.00 72.88 267 HIS A CA 1
ATOM 2136 C C . HIS A 1 267 ? 15.423 11.654 -33.504 1.00 72.88 267 HIS A C 1
ATOM 2138 O O . HIS A 1 267 ? 16.385 12.301 -33.094 1.00 72.88 267 HIS A O 1
ATOM 2144 N N . GLY A 1 268 ? 14.322 12.246 -33.975 1.00 71.38 268 GLY A N 1
ATOM 2145 C CA . GLY A 1 268 ? 14.154 13.697 -34.061 1.00 71.38 268 GLY A CA 1
ATOM 2146 C C . GLY A 1 268 ? 14.249 14.391 -32.700 1.00 71.38 268 GLY A C 1
ATOM 2147 O O . GLY A 1 268 ? 14.967 15.381 -32.562 1.00 71.38 268 GLY A O 1
ATOM 2148 N N . ALA A 1 269 ? 13.602 13.845 -31.667 1.00 67.06 269 ALA A N 1
ATOM 2149 C CA . ALA A 1 269 ? 13.704 14.367 -30.304 1.00 67.06 269 ALA A CA 1
ATOM 2150 C C . ALA A 1 269 ? 15.145 14.298 -29.765 1.00 67.06 269 ALA A C 1
ATOM 2152 O O . ALA A 1 269 ? 15.620 15.241 -29.133 1.00 67.06 269 ALA A O 1
ATOM 2153 N N . THR A 1 270 ? 15.867 13.218 -30.073 1.00 67.00 270 THR A N 1
ATOM 2154 C CA . THR A 1 270 ? 17.278 13.041 -29.690 1.00 67.00 270 THR A CA 1
ATOM 2155 C C . THR A 1 270 ? 18.179 14.064 -30.380 1.00 67.00 270 THR A C 1
ATOM 2157 O O . THR A 1 270 ? 19.087 14.604 -29.749 1.00 67.00 270 THR A O 1
ATOM 2160 N N . LEU A 1 271 ? 17.917 14.385 -31.651 1.00 69.44 271 LEU A N 1
ATOM 2161 C CA . LEU A 1 271 ? 18.644 15.428 -32.377 1.00 69.44 271 LEU A CA 1
ATOM 2162 C C . LEU A 1 271 ? 18.393 16.812 -31.771 1.00 69.44 271 LEU A C 1
ATOM 2164 O O . LEU A 1 271 ? 19.350 17.530 -31.500 1.00 69.44 271 LEU A O 1
ATOM 2168 N N . LEU A 1 272 ? 17.136 17.159 -31.479 1.00 67.50 272 LEU A N 1
ATOM 2169 C CA . LEU A 1 272 ? 16.784 18.432 -30.835 1.00 67.50 272 LEU A CA 1
ATOM 2170 C C . LEU A 1 272 ? 17.419 18.572 -29.448 1.00 67.50 272 LEU A C 1
ATOM 2172 O O . LEU A 1 272 ? 17.944 19.634 -29.115 1.00 67.50 272 LEU A O 1
ATOM 2176 N N . PHE A 1 273 ? 17.416 17.492 -28.664 1.00 60.34 273 PHE A N 1
ATOM 2177 C CA . PHE A 1 273 ? 18.099 17.441 -27.375 1.00 60.34 273 PHE A CA 1
ATOM 2178 C C . PHE A 1 273 ? 19.616 17.594 -27.531 1.00 60.34 273 PHE A C 1
ATOM 2180 O O . PHE A 1 273 ? 20.249 18.341 -26.794 1.00 60.34 273 PHE A O 1
ATOM 2187 N N . SER A 1 274 ? 20.212 16.940 -28.528 1.00 64.69 274 SER A N 1
ATOM 2188 C CA . SER A 1 274 ? 21.651 17.049 -28.794 1.00 64.69 274 SER A CA 1
ATOM 2189 C C . SER A 1 274 ? 22.039 18.470 -29.210 1.00 64.69 274 SER A C 1
ATOM 2191 O O . SER A 1 274 ? 23.017 19.018 -28.703 1.00 64.69 274 SER A O 1
ATOM 2193 N N . SER A 1 275 ? 21.243 19.106 -30.070 1.00 60.53 275 SER A N 1
ATOM 2194 C CA . SER A 1 275 ? 21.431 20.498 -30.485 1.00 60.53 275 SER A CA 1
ATOM 2195 C C . SER A 1 275 ? 21.254 21.487 -29.331 1.00 60.53 275 SER A C 1
ATOM 2197 O O . SER A 1 275 ? 22.052 22.414 -29.203 1.00 60.53 275 SER A O 1
ATOM 2199 N N . SER A 1 276 ? 20.264 21.292 -28.453 1.00 58.50 276 SER A N 1
ATOM 2200 C CA . SER A 1 276 ? 20.082 22.153 -27.278 1.00 58.50 276 SER A CA 1
ATOM 2201 C C . SER A 1 276 ? 21.225 21.996 -26.270 1.00 58.50 276 SER A C 1
ATOM 2203 O O . SER A 1 276 ? 21.675 22.989 -25.703 1.00 58.50 276 SER A O 1
ATOM 2205 N N . MET A 1 277 ? 21.774 20.788 -26.112 1.00 55.28 277 MET A N 1
ATOM 2206 C CA . MET A 1 277 ? 22.947 20.524 -25.272 1.00 55.28 277 MET A CA 1
ATOM 2207 C C . MET A 1 277 ? 24.227 21.170 -25.824 1.00 55.28 277 MET A C 1
ATOM 2209 O O . MET A 1 277 ? 25.051 21.663 -25.051 1.00 55.28 277 MET A O 1
ATOM 2213 N N . ILE A 1 278 ? 24.398 21.184 -27.151 1.00 61.81 278 ILE A N 1
ATOM 2214 C CA . ILE A 1 278 ? 25.502 21.882 -27.830 1.00 61.81 278 ILE A CA 1
ATOM 2215 C C . ILE A 1 278 ? 25.368 23.394 -27.630 1.00 61.81 278 ILE A C 1
ATOM 2217 O O . ILE A 1 278 ? 26.333 24.036 -27.216 1.00 61.81 278 ILE A O 1
ATOM 2221 N N . ASN A 1 279 ? 24.169 23.946 -27.828 1.00 55.03 279 ASN A N 1
ATOM 2222 C CA . ASN A 1 279 ? 23.905 25.367 -27.606 1.00 55.03 279 ASN A CA 1
ATOM 2223 C C . ASN A 1 279 ? 24.132 25.760 -26.141 1.00 55.03 279 ASN A C 1
ATOM 2225 O O . ASN A 1 279 ? 24.806 26.747 -25.881 1.00 55.03 279 ASN A O 1
ATOM 2229 N N . PHE A 1 280 ? 23.682 24.947 -25.183 1.00 49.91 280 PHE A N 1
ATOM 2230 C CA . PHE A 1 280 ? 23.911 25.182 -23.755 1.00 49.91 280 PHE A CA 1
ATOM 2231 C C . PHE A 1 280 ? 25.405 25.189 -23.386 1.00 49.91 280 PHE A C 1
ATOM 2233 O O . PHE A 1 280 ? 25.857 26.042 -22.620 1.00 49.91 280 PHE A O 1
ATOM 2240 N N . LYS A 1 281 ? 26.203 24.272 -23.953 1.00 54.28 281 LYS A N 1
ATOM 2241 C CA . LYS A 1 281 ? 27.667 24.269 -23.778 1.00 54.28 281 LYS A CA 1
ATOM 2242 C C . LYS A 1 281 ? 28.327 25.496 -24.413 1.00 54.28 281 LYS A C 1
ATOM 2244 O O . LYS A 1 281 ? 29.241 26.057 -23.816 1.00 54.28 281 LYS A O 1
ATOM 2249 N N . ALA A 1 282 ? 27.848 25.936 -25.576 1.00 56.12 282 ALA A N 1
ATOM 2250 C CA . ALA A 1 282 ? 28.340 27.142 -26.233 1.00 56.12 282 ALA A CA 1
ATOM 2251 C C . ALA A 1 282 ? 28.047 28.403 -25.401 1.00 56.12 282 ALA A C 1
ATOM 2253 O O . ALA A 1 282 ? 28.956 29.190 -25.158 1.00 56.12 282 ALA A O 1
ATOM 2254 N N . THR A 1 283 ? 26.829 28.559 -24.871 1.00 54.88 283 THR A N 1
ATOM 2255 C CA . THR A 1 283 ? 26.460 29.706 -24.020 1.00 54.88 283 THR A CA 1
ATOM 2256 C C . THR A 1 283 ? 27.272 29.749 -22.723 1.00 54.88 283 THR A C 1
ATOM 2258 O O . THR A 1 283 ? 27.662 30.822 -22.268 1.00 54.88 283 THR A O 1
ATOM 2261 N N . ARG A 1 284 ? 27.589 28.584 -22.143 1.00 45.06 284 ARG A N 1
ATOM 2262 C CA . ARG A 1 284 ? 28.415 28.487 -20.931 1.00 45.06 284 ARG A CA 1
ATOM 2263 C C . ARG A 1 284 ? 29.882 28.853 -21.182 1.00 45.06 284 ARG A C 1
ATOM 2265 O O . ARG A 1 284 ? 30.501 29.471 -20.322 1.00 45.06 284 ARG A O 1
ATOM 2272 N N . ASN A 1 285 ? 30.417 28.523 -22.358 1.00 51.66 285 ASN A N 1
ATOM 2273 C CA . ASN A 1 285 ? 31.762 28.939 -22.756 1.00 51.66 285 ASN A CA 1
ATOM 2274 C C . ASN A 1 285 ? 31.846 30.451 -22.998 1.00 51.66 285 ASN A C 1
ATOM 2276 O O . ASN A 1 285 ? 32.802 31.060 -22.537 1.00 51.66 285 ASN A O 1
ATOM 2280 N N . VAL A 1 286 ? 30.826 31.053 -23.625 1.00 57.31 286 VAL A N 1
ATOM 2281 C CA . VAL A 1 286 ? 30.748 32.514 -23.826 1.00 57.31 286 VAL A CA 1
ATOM 2282 C C . VAL A 1 286 ? 30.711 33.258 -22.483 1.00 57.31 286 VAL A C 1
ATOM 2284 O O . VAL A 1 286 ? 31.432 34.235 -22.297 1.00 57.31 286 VAL A O 1
ATOM 2287 N N . HIS A 1 287 ? 29.955 32.745 -21.507 1.00 48.16 287 HIS A N 1
ATOM 2288 C CA . HIS A 1 287 ? 29.871 33.349 -20.174 1.00 48.16 287 HIS A CA 1
ATOM 2289 C C . HIS A 1 287 ? 31.184 33.247 -19.370 1.00 48.16 287 HIS A C 1
ATOM 2291 O O . HIS A 1 287 ? 31.520 34.165 -18.627 1.00 48.16 287 HIS A O 1
ATOM 2297 N N . ASN A 1 288 ? 31.956 32.167 -19.544 1.00 50.16 288 ASN A N 1
ATOM 2298 C CA . ASN A 1 288 ? 33.280 32.032 -18.925 1.00 50.16 288 ASN A CA 1
ATOM 2299 C C . ASN A 1 288 ? 34.333 32.949 -19.572 1.00 50.16 288 ASN A C 1
ATOM 2301 O O . ASN A 1 288 ? 35.183 33.478 -18.862 1.00 50.16 288 ASN A O 1
ATOM 2305 N N . THR A 1 289 ? 34.275 33.177 -20.889 1.00 53.78 289 THR A N 1
ATOM 2306 C CA . THR A 1 289 ? 35.164 34.144 -21.560 1.00 53.78 289 THR A CA 1
ATOM 2307 C C . THR A 1 289 ? 34.862 35.594 -21.173 1.00 53.78 289 THR A C 1
ATOM 2309 O O . THR A 1 289 ? 35.795 36.374 -21.003 1.00 53.78 289 THR A O 1
ATOM 2312 N N . ASP A 1 290 ? 33.594 35.947 -20.940 1.00 51.59 290 ASP A N 1
ATOM 2313 C CA . ASP A 1 290 ? 33.211 37.289 -20.466 1.00 51.59 290 ASP A CA 1
ATOM 2314 C C . ASP A 1 290 ? 33.629 37.559 -19.008 1.00 51.59 290 ASP A C 1
ATOM 2316 O O . ASP A 1 290 ? 33.851 38.710 -18.627 1.00 51.59 290 ASP A O 1
ATOM 2320 N N . LEU A 1 291 ? 33.748 36.512 -18.183 1.00 50.22 291 LEU A N 1
ATOM 2321 C CA . LEU A 1 291 ? 34.267 36.615 -16.814 1.00 50.22 291 LEU A CA 1
ATOM 2322 C C . LEU A 1 291 ? 35.791 36.795 -16.793 1.00 50.22 291 LEU A C 1
ATOM 2324 O O . LEU A 1 291 ? 36.274 37.645 -16.050 1.00 50.22 291 LEU A O 1
ATOM 2328 N N . MET A 1 292 ? 36.537 36.095 -17.659 1.00 50.22 292 MET A N 1
ATOM 2329 C CA . MET A 1 292 ? 37.991 36.297 -17.771 1.00 50.22 292 MET A CA 1
ATOM 2330 C C . MET A 1 292 ? 38.352 37.687 -18.316 1.00 50.22 292 MET A C 1
ATOM 2332 O O . MET A 1 292 ? 39.290 38.303 -17.824 1.00 50.22 292 MET A O 1
ATOM 2336 N N . MET A 1 293 ? 37.571 38.245 -19.251 1.00 53.97 293 MET A N 1
ATOM 2337 C CA . MET A 1 293 ? 37.817 39.610 -19.747 1.00 53.97 293 MET A CA 1
ATOM 2338 C C . MET A 1 293 ? 37.458 40.718 -18.739 1.00 53.97 293 MET A C 1
ATOM 2340 O O . MET A 1 293 ? 37.883 41.859 -18.911 1.00 53.97 293 MET A O 1
ATOM 2344 N N . LYS A 1 294 ? 36.703 40.409 -17.675 1.00 51.62 294 LYS A N 1
ATOM 2345 C CA . LYS A 1 294 ? 36.431 41.349 -16.573 1.00 51.62 294 LYS A CA 1
ATOM 2346 C C . LYS A 1 294 ? 37.483 41.314 -15.464 1.00 51.62 294 LYS A C 1
ATOM 2348 O O . LYS A 1 294 ? 37.645 42.329 -14.794 1.00 51.62 294 LYS A O 1
ATOM 2353 N N . GLU A 1 295 ? 38.197 40.204 -15.282 1.00 49.00 295 GLU A N 1
ATOM 2354 C CA . GLU A 1 295 ? 39.301 40.109 -14.312 1.00 49.00 295 GLU A CA 1
ATOM 2355 C C . GLU A 1 295 ? 40.604 40.750 -14.819 1.00 49.00 295 GLU A C 1
ATOM 2357 O O . GLU A 1 295 ? 41.410 41.190 -14.011 1.00 49.00 295 GLU A O 1
ATOM 2362 N N . GLU A 1 296 ? 40.788 40.905 -16.134 1.00 50.12 296 GLU A N 1
ATOM 2363 C CA . GLU A 1 296 ? 41.962 41.591 -16.711 1.00 50.12 296 GLU A CA 1
ATOM 2364 C C . GLU A 1 296 ? 41.832 43.130 -16.772 1.00 50.12 296 GLU A C 1
ATOM 2366 O O . GLU A 1 296 ? 42.724 43.808 -17.279 1.00 50.12 296 GLU A O 1
ATOM 2371 N N . SER A 1 297 ? 40.731 43.703 -16.269 1.00 49.50 297 SER A N 1
ATOM 2372 C CA . SER A 1 297 ? 40.468 45.157 -16.278 1.00 49.50 297 SER A CA 1
ATOM 2373 C C . SER A 1 297 ? 40.436 45.806 -14.881 1.00 49.50 297 SER A C 1
ATOM 2375 O O . SER A 1 297 ? 39.859 46.887 -14.734 1.00 49.50 297 SER A O 1
ATOM 2377 N N . GLN A 1 298 ? 41.037 45.177 -13.862 1.00 39.28 298 GLN A N 1
ATOM 2378 C CA . GLN A 1 298 ? 41.282 45.776 -12.538 1.00 39.28 298 GLN A CA 1
ATOM 2379 C C . GLN A 1 298 ? 42.771 45.879 -12.220 1.00 39.28 298 GLN A C 1
ATOM 2381 O O . GLN A 1 298 ? 43.508 44.913 -12.510 1.00 39.28 298 GLN A O 1
#

Secondary structure (DSSP, 8-state):
-PPPPPSEEEE-S-HHHHHHHIIIIISS-HHHHHHHHHHHHHS-GGG----SSEEEE-HHHHHHHHTT-GGGGG---HHHHHHHHHHHHHHHH--SHHHHHHHHHHHHHHHH-SBSS-EEEETTEEEHHHHHHHHHHHHHHTT------TT--------------S------TT-HHHHHHHHHHHHHT--SS--SSB-TT--HHHHHHHHHHHTTHHHHS-TT-S--PPP--HHHHHHHHHIIIIIITT----HHHHHHHHHHHHHHHHHHHHHHHHHHHHHHHHHHHHHHHHHTT-

pLDDT: mean 77.4, std 18.21, range [28.92, 98.06]

Organism: NCBI:txid488582

Sequence (298 aa):
MGAPKPKQVVCDFSRALLCGISLAFNNQTIKSYVDDSFNAMLRPFGARKRPDTIIRVDVAHLIHAACRWNCWKFVRHYSIKEFYVRCIALMVECLSFSDFQKIFYLTCVVALQSYQDVEIDYSEILTAKDARKTLEGEISVRAIRVNFDESAGDEPEHPKAQAMTECNELDQNGSSIGDWVDEQVGRAKKNQRDGEELNPLFLPKFVNILSQRVKEFPLWTSVGMDCSTHATSSYVEGYFNDIKTRILKTGPMRVDKFLIKHANDIHGATLLFSSSMINFKATRNVHNTDLMMKEESQ